Protein AF-A0A4Q6E0S2-F1 (afdb_monomer)

pLDDT: mean 80.03, std 18.38, range [35.25, 97.44]

Sequence (211 aa):
MRFNRVLLSCLLALIFTLNTACSLRVGEELEQTKITVNPAKEGCLANAGSILDRYFEGKIEEPELVAFWDCTEKAFTMFVQNTKGGAGDRYAPSELGAFLSKYFLEGKKIDPKLLAETMVLKQGLVGGSAETLSRAELEQILSLLRTVRLQSVKLRQFMPITASSFRERNFSADQFELALATFESSMGAIGKDLQNVQGAYTMDHAAAFLK

Foldseek 3Di:
DPPVVVVVVVVVVVVVVPPPDPPPPPPPPPPLVPLPQVQVPAQLCLCVVVQVVCLQQLNDDLVSLLVSLVNVLVLLVSLLVRDCAPVGQKHFLVSSQVSCCVGHNVNDGDDVVVSLVVLLVLCQQQNDDSGIDGSVSSVLVSVLSVLCSVLSSLLSNCHNVDPVVCVVVVDDPVRNVVNVVSVVVSVVSSVVSSVVRPHDDDCPSVVVVVD

Solvent-accessible surface area (backbone atoms only — not comparable to full-atom values): 12288 Å² total; per-residue (Å²): 140,68,70,72,60,57,59,53,55,55,58,60,59,64,66,69,73,77,77,84,82,81,82,78,77,81,80,69,76,74,76,71,72,71,74,85,65,63,75,92,72,38,40,69,54,58,51,45,66,66,53,51,51,30,40,54,64,38,71,58,53,67,73,58,56,49,52,45,46,54,47,53,54,47,52,55,51,50,46,64,75,74,49,70,38,93,67,51,66,30,30,46,61,66,56,55,40,52,49,42,11,67,50,27,23,70,60,48,74,68,54,70,65,58,50,48,53,49,25,48,49,43,24,68,53,54,21,82,50,58,73,42,46,38,56,70,50,53,53,50,50,53,53,47,50,54,49,49,45,58,35,49,63,68,46,42,86,50,31,38,87,41,80,64,52,46,58,75,67,64,57,50,72,70,53,49,52,50,46,51,53,49,49,54,53,38,51,50,56,49,47,53,58,42,65,72,34,83,42,94,70,65,69,77,60,57,63,69,75,79,110

Mean predicted aligned error: 12.23 Å

Secondary structure (DSSP, 8-state):
--HHHHHHHHHHHHHGGG-S-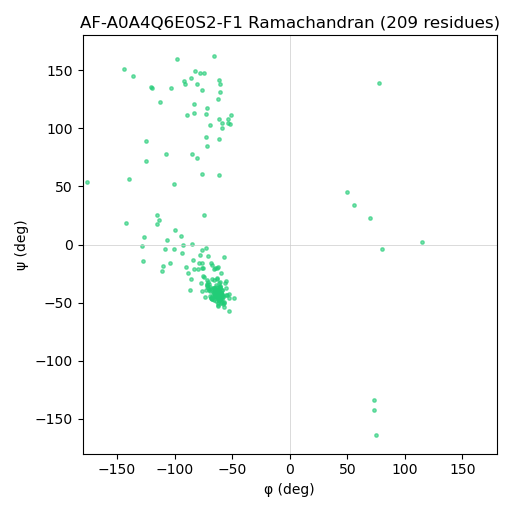-----S-----------GGG--TTTTHHHHHHHHHTT---HHHHHHHHHHHHHHHHHHHHH---TTSSEE-HHHHHHHHHHHTSTTPPPPHHHHHHHHHHHHHHH-S-SS-EEHHHHHHHHHHHHHHHHHHHHHGGG-S--HHHHHHTT--HHHHHHHHHHHHHHHHHHHHHHHT--S---GGGHHHH--

Structure (mmCIF, N/CA/C/O backbone):
data_AF-A0A4Q6E0S2-F1
#
_entry.id   AF-A0A4Q6E0S2-F1
#
loop_
_atom_site.group_PDB
_atom_site.id
_atom_site.type_symbol
_atom_site.label_atom_id
_atom_site.label_alt_id
_atom_site.label_comp_id
_atom_site.label_asym_id
_atom_site.label_entity_id
_atom_site.label_seq_id
_atom_site.pdbx_PDB_ins_code
_atom_site.Cartn_x
_atom_site.Cartn_y
_atom_site.Cartn_z
_atom_site.occupancy
_atom_site.B_iso_or_equiv
_atom_site.auth_seq_id
_atom_site.auth_comp_id
_atom_site.auth_asym_id
_atom_site.auth_atom_id
_atom_site.pdbx_PDB_model_num
ATOM 1 N N . MET A 1 1 ? 23.160 31.609 -69.410 1.00 53.88 1 MET A N 1
ATOM 2 C CA . MET A 1 1 ? 23.575 30.436 -68.597 1.00 53.88 1 MET A CA 1
ATOM 3 C C . MET A 1 1 ? 24.294 30.820 -67.282 1.00 53.88 1 MET A C 1
ATOM 5 O O . MET A 1 1 ? 25.277 30.188 -66.920 1.00 53.88 1 MET A O 1
ATOM 9 N N . ARG A 1 2 ? 23.831 31.833 -66.525 1.00 52.25 2 ARG A N 1
ATOM 10 C CA . ARG A 1 2 ? 24.427 32.215 -65.217 1.00 52.25 2 ARG A CA 1
ATOM 11 C C . ARG A 1 2 ? 23.534 31.903 -64.005 1.00 52.25 2 ARG A C 1
ATOM 13 O O . ARG A 1 2 ? 24.046 31.760 -62.904 1.00 52.25 2 ARG A O 1
ATOM 20 N N . PHE A 1 3 ? 22.234 31.705 -64.225 1.00 51.69 3 PHE A N 1
ATOM 21 C CA . PHE A 1 3 ? 21.249 31.452 -63.166 1.00 51.69 3 PHE A CA 1
ATOM 22 C C . PHE A 1 3 ? 21.377 30.050 -62.536 1.00 51.69 3 PHE A C 1
ATOM 24 O O . PHE A 1 3 ? 21.180 29.879 -61.339 1.00 51.69 3 PHE A O 1
ATOM 31 N N . ASN A 1 4 ? 21.820 29.060 -63.320 1.00 48.88 4 ASN A N 1
ATOM 32 C CA . ASN A 1 4 ? 21.920 27.665 -62.876 1.00 48.88 4 ASN A CA 1
ATOM 33 C C . ASN A 1 4 ? 23.118 27.389 -61.944 1.00 48.88 4 ASN A C 1
ATOM 35 O O . ASN A 1 4 ? 23.160 26.365 -61.276 1.00 48.88 4 ASN A O 1
ATOM 39 N N . ARG A 1 5 ? 24.104 28.298 -61.888 1.00 52.56 5 ARG A N 1
ATOM 40 C CA . ARG A 1 5 ? 25.282 28.155 -61.013 1.00 52.56 5 ARG A CA 1
ATOM 41 C C . ARG A 1 5 ? 25.037 28.678 -59.596 1.00 52.56 5 ARG A C 1
ATOM 43 O O . ARG A 1 5 ? 25.602 28.137 -58.657 1.00 52.56 5 ARG A O 1
ATOM 50 N N . VAL A 1 6 ? 24.167 29.678 -59.438 1.00 59.16 6 VAL A N 1
ATOM 51 C CA . VAL A 1 6 ? 23.848 30.263 -58.123 1.00 59.16 6 VAL A CA 1
ATOM 52 C C . VAL A 1 6 ? 22.909 29.346 -57.331 1.00 59.16 6 VAL A C 1
ATOM 54 O O . VAL A 1 6 ? 23.143 29.102 -56.152 1.00 59.16 6 VAL A O 1
ATOM 57 N N . LEU A 1 7 ? 21.919 28.742 -57.999 1.00 56.97 7 LEU A N 1
ATOM 58 C CA . LEU A 1 7 ? 21.007 27.767 -57.385 1.00 56.97 7 LEU A CA 1
ATOM 59 C C . LEU A 1 7 ? 21.726 26.487 -56.924 1.00 56.97 7 LEU A C 1
ATOM 61 O O . LEU A 1 7 ? 21.413 25.957 -55.860 1.00 56.97 7 LEU A O 1
ATOM 65 N N . LEU A 1 8 ? 22.734 26.031 -57.677 1.00 56.56 8 LEU A N 1
ATOM 66 C CA . LEU A 1 8 ? 23.520 24.845 -57.324 1.00 56.56 8 LEU A CA 1
ATOM 67 C C . LEU A 1 8 ? 24.454 25.095 -56.122 1.00 56.56 8 LEU A C 1
ATOM 69 O O . LEU A 1 8 ? 24.614 24.214 -55.281 1.00 56.56 8 LEU A O 1
ATOM 73 N N . SER A 1 9 ? 25.020 26.303 -55.990 1.00 58.44 9 SER A N 1
ATOM 74 C CA . SER A 1 9 ? 25.847 26.667 -54.828 1.00 58.44 9 SER A CA 1
ATOM 75 C C . SER A 1 9 ? 25.040 26.837 -53.536 1.00 58.44 9 SER A C 1
ATOM 77 O O . SER A 1 9 ? 25.550 26.498 -52.471 1.00 58.44 9 SER A O 1
ATOM 79 N N . CYS A 1 10 ? 23.782 27.287 -53.599 1.00 56.69 10 CYS A N 1
ATOM 80 C CA . CYS A 1 10 ? 22.924 27.352 -52.409 1.00 56.69 10 CYS A CA 1
ATOM 81 C C . CYS A 1 10 ? 22.467 25.965 -51.928 1.00 56.69 10 CYS A C 1
ATOM 83 O O . CYS A 1 10 ? 22.378 25.748 -50.721 1.00 56.69 10 CYS A O 1
ATOM 85 N N . LEU A 1 11 ? 22.235 25.009 -52.838 1.00 57.78 11 LEU A N 1
ATOM 86 C CA . LEU A 1 11 ? 21.822 23.651 -52.456 1.00 57.78 11 LEU A CA 1
ATOM 87 C C . LEU A 1 11 ? 22.952 22.859 -51.771 1.00 57.78 11 LEU A C 1
ATOM 89 O O . LEU A 1 11 ? 22.692 22.083 -50.856 1.00 57.78 11 LEU A O 1
ATOM 93 N N . LEU A 1 12 ? 24.210 23.086 -52.168 1.00 58.12 12 LEU A N 1
ATOM 94 C CA . LEU A 1 12 ? 25.385 22.444 -51.559 1.00 58.12 12 LEU A CA 1
ATOM 95 C C . LEU A 1 12 ? 25.743 23.014 -50.176 1.00 58.12 12 LEU A C 1
ATOM 97 O O . LEU A 1 12 ? 26.263 22.281 -49.337 1.00 58.12 12 LEU A O 1
ATOM 101 N N . ALA A 1 13 ? 25.419 24.282 -49.900 1.00 58.38 13 ALA A N 1
ATOM 102 C CA . ALA A 1 13 ? 25.635 24.885 -48.583 1.00 58.38 13 ALA A CA 1
ATOM 103 C C . ALA A 1 13 ? 24.615 24.411 -47.527 1.00 58.38 13 ALA A C 1
ATOM 105 O O . ALA A 1 13 ? 24.942 24.357 -46.344 1.00 58.38 13 ALA A O 1
ATOM 106 N N . LEU A 1 14 ? 23.405 24.013 -47.942 1.00 56.09 14 LEU A N 1
ATOM 107 C CA . LEU A 1 14 ? 22.345 23.563 -47.029 1.00 56.09 14 LEU A CA 1
ATOM 108 C C . LEU A 1 14 ? 22.562 22.132 -46.493 1.00 56.0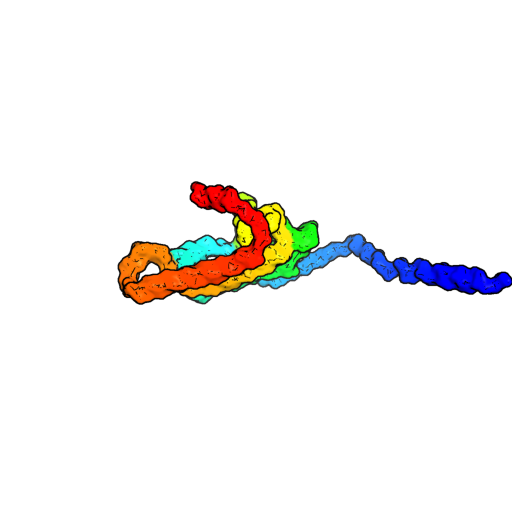9 14 LEU A C 1
ATOM 110 O O . LEU A 1 14 ? 22.009 21.768 -45.462 1.00 56.09 14 LEU A O 1
ATOM 114 N N . ILE A 1 15 ? 23.376 21.316 -47.171 1.00 57.69 15 ILE A N 1
ATOM 115 C CA . ILE A 1 15 ? 23.625 19.912 -46.791 1.00 57.69 15 ILE A CA 1
ATOM 116 C C . ILE A 1 15 ? 24.713 19.803 -45.701 1.00 57.69 15 ILE A C 1
ATOM 118 O O . ILE A 1 15 ? 24.742 18.833 -44.943 1.00 57.69 15 ILE A O 1
ATOM 122 N N . PHE A 1 16 ? 25.573 20.817 -45.550 1.00 54.84 16 PHE A N 1
ATOM 123 C CA . PHE A 1 16 ? 26.672 20.792 -44.575 1.00 54.84 16 PHE A CA 1
ATOM 124 C C . PHE A 1 16 ? 26.285 21.219 -43.149 1.00 54.84 16 PHE A C 1
ATOM 126 O O . PHE A 1 16 ? 27.045 20.959 -42.220 1.00 54.84 16 PHE A O 1
ATOM 133 N N . THR A 1 17 ? 25.110 21.818 -42.933 1.00 56.34 17 THR A N 1
ATOM 134 C CA . THR A 1 17 ? 24.673 22.279 -41.599 1.00 56.34 17 THR A CA 1
ATOM 135 C C . THR A 1 17 ? 23.844 21.254 -40.815 1.00 56.34 17 THR A C 1
ATOM 137 O O . THR A 1 17 ? 23.482 21.518 -39.673 1.00 56.34 17 THR A O 1
ATOM 140 N N . LEU A 1 18 ? 23.581 20.065 -41.373 1.00 52.72 18 LEU A N 1
ATOM 141 C CA . LEU A 1 18 ? 22.786 19.008 -40.723 1.00 52.72 18 LEU A CA 1
ATOM 142 C C . LEU A 1 18 ? 23.618 17.952 -39.961 1.00 52.72 18 LEU A C 1
ATOM 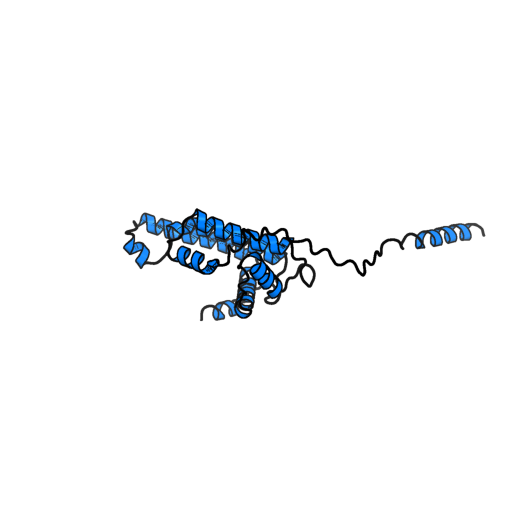144 O O . LEU A 1 18 ? 23.057 16.971 -39.488 1.00 52.72 18 LEU A O 1
ATOM 148 N N . ASN A 1 19 ? 24.938 18.130 -39.808 1.00 49.03 19 ASN A N 1
ATOM 149 C CA . ASN A 1 19 ? 25.836 17.094 -39.260 1.00 49.03 19 ASN A CA 1
ATOM 150 C C . ASN A 1 19 ? 26.523 17.429 -37.922 1.00 49.03 19 ASN A C 1
ATOM 152 O O . ASN A 1 19 ? 27.561 16.854 -37.602 1.00 49.03 19 ASN A O 1
ATOM 156 N N . THR A 1 20 ? 25.958 18.304 -37.089 1.00 56.34 20 THR A N 1
ATOM 157 C CA . THR A 1 20 ? 26.509 18.561 -35.743 1.00 56.34 20 THR A CA 1
ATOM 158 C C . THR A 1 20 ? 25.473 18.362 -34.643 1.00 56.34 20 THR A C 1
ATOM 160 O O . THR A 1 20 ? 25.025 19.341 -34.059 1.00 56.34 20 THR A O 1
ATOM 163 N N . ALA A 1 21 ? 25.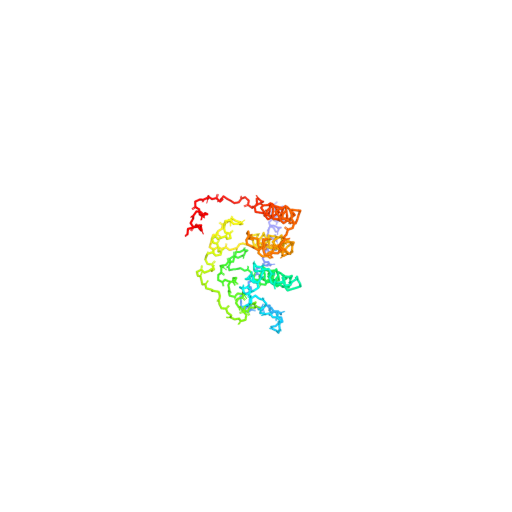093 17.109 -34.357 1.00 49.59 21 ALA A N 1
ATOM 164 C CA . ALA A 1 21 ? 24.667 16.670 -33.014 1.00 49.59 21 ALA A CA 1
ATOM 165 C C . ALA A 1 21 ? 24.368 15.154 -32.942 1.00 49.59 21 ALA A C 1
ATOM 167 O O . ALA A 1 21 ? 23.314 14.744 -32.472 1.00 49.59 21 ALA A O 1
ATOM 168 N N . CYS A 1 22 ? 25.308 14.297 -33.345 1.00 57.50 22 CYS A N 1
ATOM 169 C CA . CYS A 1 22 ? 25.375 12.940 -32.789 1.00 57.50 22 CYS A CA 1
ATOM 170 C C . CYS A 1 22 ? 26.593 12.877 -31.867 1.00 57.50 22 CYS A C 1
ATOM 172 O O . CYS A 1 22 ? 27.656 12.388 -32.240 1.00 57.50 22 CYS A O 1
ATOM 174 N N . SER A 1 23 ? 26.450 13.430 -30.658 1.00 52.44 23 SER A N 1
ATOM 175 C CA . SER A 1 23 ? 27.382 13.168 -29.559 1.00 52.44 23 SER A CA 1
ATOM 176 C C . SER A 1 23 ? 27.133 11.739 -29.077 1.00 52.44 23 SER A C 1
ATOM 178 O O . SER A 1 23 ? 26.339 11.493 -28.172 1.00 52.44 23 SER A O 1
ATOM 180 N N . LEU A 1 24 ? 27.768 10.778 -29.746 1.00 51.56 24 LEU A N 1
ATOM 181 C CA . LEU A 1 24 ? 27.808 9.391 -29.308 1.00 51.56 24 LEU A CA 1
ATOM 182 C C . LEU A 1 24 ? 28.744 9.327 -28.090 1.00 51.56 24 LEU A C 1
ATOM 184 O O . LEU A 1 24 ? 29.962 9.232 -28.228 1.00 51.56 24 LEU A O 1
ATOM 188 N N . ARG A 1 25 ? 28.182 9.454 -26.886 1.00 46.38 25 ARG A N 1
ATOM 189 C CA . ARG A 1 25 ? 28.927 9.330 -25.627 1.00 46.38 25 ARG A CA 1
ATOM 190 C C . ARG A 1 25 ? 29.128 7.858 -25.276 1.00 46.38 25 ARG A C 1
ATOM 192 O O . ARG A 1 25 ? 28.444 7.306 -24.423 1.00 46.38 25 ARG A O 1
ATOM 199 N N . VAL A 1 26 ? 30.038 7.202 -25.991 1.00 52.44 26 VAL A N 1
ATOM 200 C CA . VAL A 1 26 ? 30.457 5.825 -25.698 1.00 52.44 26 VAL A CA 1
ATOM 201 C C . VAL A 1 26 ? 31.630 5.888 -24.728 1.00 52.44 26 VAL A C 1
ATOM 203 O O . VAL A 1 26 ? 32.709 6.338 -25.101 1.00 52.44 26 VAL A O 1
ATOM 206 N N . GLY A 1 27 ? 31.408 5.451 -23.488 1.00 50.00 27 GLY A N 1
ATOM 207 C CA . GLY A 1 27 ? 32.457 5.332 -22.469 1.00 50.00 27 GLY A CA 1
ATOM 208 C C . GLY A 1 27 ? 32.323 6.253 -21.257 1.00 50.00 27 GLY A C 1
ATOM 209 O O . GLY A 1 27 ? 33.179 6.191 -20.381 1.00 50.00 27 GLY A O 1
ATOM 210 N N . GLU A 1 28 ? 31.268 7.067 -21.154 1.00 50.34 28 GLU A N 1
ATOM 211 C CA . GLU A 1 28 ? 30.924 7.663 -19.860 1.00 50.34 28 GLU A CA 1
ATOM 212 C C . GLU A 1 28 ? 30.332 6.555 -18.984 1.00 50.34 28 GLU A C 1
ATOM 214 O O . GLU A 1 28 ? 29.257 6.022 -19.275 1.00 50.34 28 GLU A O 1
ATOM 219 N N . GLU A 1 29 ? 31.054 6.174 -17.927 1.00 49.59 29 GLU A N 1
ATOM 220 C CA . GLU A 1 29 ? 30.447 5.509 -16.781 1.00 49.59 29 GLU A CA 1
ATOM 221 C C . GLU A 1 29 ? 29.311 6.433 -16.353 1.00 49.59 29 GLU A C 1
ATOM 223 O O . GLU A 1 29 ? 29.558 7.564 -15.934 1.00 49.59 29 GLU A O 1
ATOM 228 N N . LEU A 1 30 ? 28.064 6.014 -16.602 1.00 46.69 30 LEU A N 1
ATOM 229 C CA . LEU A 1 30 ? 26.900 6.757 -16.145 1.00 46.69 30 LEU A CA 1
ATOM 230 C C . LEU A 1 30 ? 27.154 6.987 -14.668 1.00 46.69 30 LEU A C 1
ATOM 232 O O . LEU A 1 30 ? 27.180 6.004 -13.925 1.00 46.69 30 LEU A O 1
ATOM 236 N N . GLU A 1 31 ? 27.388 8.240 -14.264 1.00 45.16 31 GLU A N 1
ATOM 237 C CA . GLU A 1 31 ? 27.437 8.564 -12.851 1.00 45.16 31 GLU A CA 1
ATOM 238 C C . GLU A 1 31 ? 26.125 8.035 -12.294 1.00 45.16 31 GLU A C 1
ATOM 240 O O . GLU A 1 31 ? 25.043 8.569 -12.568 1.00 45.16 31 GLU A O 1
ATOM 245 N N . GLN A 1 32 ? 26.217 6.900 -11.597 1.00 47.41 32 GLN A N 1
ATOM 246 C CA . GLN A 1 32 ? 25.149 6.393 -10.776 1.00 47.41 32 GLN A CA 1
ATOM 247 C C . GLN A 1 32 ? 24.947 7.532 -9.811 1.00 47.41 32 GLN A C 1
ATOM 249 O O . GLN A 1 32 ? 25.772 7.730 -8.919 1.00 47.41 32 GLN A O 1
ATOM 254 N N . THR A 1 33 ? 23.928 8.345 -10.078 1.00 44.47 33 THR A N 1
ATOM 255 C CA . THR A 1 33 ? 23.530 9.455 -9.234 1.00 44.47 33 THR A CA 1
ATOM 256 C C . THR A 1 33 ? 23.395 8.796 -7.885 1.00 44.47 33 THR A C 1
ATOM 258 O O . THR A 1 33 ? 22.526 7.940 -7.711 1.00 44.47 33 THR A O 1
ATOM 261 N N . LYS A 1 34 ? 24.386 9.020 -7.014 1.00 45.97 34 LYS A N 1
ATOM 262 C CA . LYS A 1 34 ? 24.493 8.327 -5.739 1.00 45.97 34 LYS A CA 1
ATOM 263 C C . LYS A 1 34 ? 23.191 8.690 -5.074 1.00 45.97 34 LYS A C 1
ATOM 265 O O . LYS A 1 34 ? 23.007 9.854 -4.733 1.00 45.97 34 LYS A O 1
ATOM 270 N N . ILE A 1 35 ? 22.249 7.749 -5.031 1.00 54.75 35 ILE A N 1
ATOM 271 C CA . ILE A 1 35 ? 20.961 8.029 -4.430 1.00 54.75 35 ILE A CA 1
ATOM 272 C C . ILE A 1 35 ? 21.342 8.361 -2.999 1.00 54.75 35 ILE A C 1
ATOM 274 O O . ILE A 1 35 ? 21.824 7.485 -2.275 1.00 54.75 35 ILE A O 1
ATOM 278 N N . THR A 1 36 ? 21.243 9.637 -2.628 1.00 49.03 36 THR A N 1
ATOM 279 C CA . THR A 1 36 ? 21.532 10.107 -1.276 1.00 49.03 36 THR A CA 1
ATOM 280 C C . THR A 1 36 ? 20.344 9.702 -0.417 1.00 49.03 36 THR A C 1
ATOM 282 O O . THR A 1 36 ? 19.603 10.521 0.116 1.00 49.03 36 THR A O 1
ATOM 285 N N . VAL A 1 37 ? 20.117 8.394 -0.349 1.00 53.22 37 VAL A N 1
ATOM 286 C CA . VAL A 1 37 ? 19.301 7.763 0.662 1.00 53.22 37 VAL A CA 1
ATOM 287 C C . VAL A 1 37 ? 20.133 7.863 1.915 1.00 53.22 37 VAL A C 1
ATOM 289 O O . VAL A 1 37 ? 21.251 7.354 1.937 1.00 53.22 37 VAL A O 1
ATOM 292 N N . ASN A 1 38 ? 19.647 8.575 2.925 1.00 51.56 38 ASN A N 1
ATOM 293 C CA . ASN A 1 38 ? 20.331 8.602 4.205 1.00 51.56 38 ASN A CA 1
ATOM 294 C C . ASN A 1 38 ? 20.179 7.201 4.829 1.00 51.56 38 ASN A C 1
ATOM 296 O O . ASN A 1 38 ? 19.093 6.890 5.324 1.00 51.56 38 ASN A O 1
ATOM 300 N N . PRO A 1 39 ? 21.217 6.340 4.807 1.00 47.38 39 PRO A N 1
ATOM 301 C CA . PRO A 1 39 ? 21.072 4.929 5.170 1.00 47.38 39 PRO A CA 1
ATOM 302 C C . PRO A 1 39 ? 20.756 4.761 6.660 1.00 47.38 39 PRO A C 1
ATOM 304 O O . PRO A 1 39 ? 20.255 3.726 7.078 1.00 47.38 39 PRO A O 1
ATOM 307 N N . ALA A 1 40 ? 21.009 5.801 7.462 1.00 46.25 40 ALA A N 1
ATOM 308 C CA . ALA A 1 40 ? 20.747 5.825 8.894 1.00 46.25 40 ALA A CA 1
ATOM 309 C C . ALA A 1 40 ? 19.250 5.925 9.261 1.00 46.25 40 ALA A C 1
ATOM 311 O O . ALA A 1 40 ? 18.931 5.937 10.447 1.00 46.25 40 ALA A O 1
ATOM 312 N N . LYS A 1 41 ? 18.329 6.036 8.286 1.00 52.59 41 LYS A N 1
ATOM 313 C CA . LYS A 1 41 ? 16.881 6.197 8.535 1.00 52.59 41 LYS A CA 1
ATOM 314 C C . LYS A 1 41 ? 15.960 5.214 7.801 1.00 52.59 41 LYS A C 1
ATOM 316 O O . LYS A 1 41 ? 14.750 5.308 7.992 1.00 52.59 41 LYS A O 1
ATOM 321 N N . GLU A 1 42 ? 16.462 4.298 6.974 1.00 64.31 42 GLU A N 1
ATOM 322 C CA . GLU A 1 42 ? 15.598 3.570 6.031 1.00 64.31 42 GLU A CA 1
ATOM 323 C C . GLU A 1 42 ? 15.705 2.043 6.172 1.00 64.31 42 GLU A C 1
ATOM 325 O O . GLU A 1 42 ? 16.504 1.350 5.555 1.00 64.31 42 GLU A O 1
ATOM 330 N N . GLY A 1 43 ? 14.838 1.553 7.055 1.00 71.06 43 GLY A N 1
ATOM 331 C CA . GLY A 1 43 ? 14.407 0.168 7.241 1.00 71.06 43 GLY A CA 1
ATOM 332 C C . GLY A 1 43 ? 12.915 0.120 7.582 1.00 71.06 43 GLY A C 1
ATOM 333 O O . GLY A 1 43 ? 12.411 -0.836 8.157 1.00 71.06 43 GLY A O 1
ATOM 334 N N . CYS A 1 44 ? 12.188 1.201 7.290 1.00 84.00 44 CYS A N 1
ATOM 335 C CA . CYS A 1 44 ? 10.854 1.433 7.835 1.00 84.00 44 CYS A CA 1
ATOM 336 C C . CYS A 1 44 ? 9.789 0.462 7.299 1.00 84.00 44 CYS A C 1
ATOM 338 O O . CYS A 1 44 ? 8.753 0.299 7.939 1.00 84.00 44 CYS A O 1
ATOM 340 N N . LEU A 1 45 ? 10.059 -0.247 6.193 1.00 91.38 45 LEU A N 1
ATOM 341 C CA . LEU A 1 45 ? 9.215 -1.349 5.716 1.00 91.38 45 LEU A CA 1
ATOM 342 C C . LEU A 1 45 ? 9.676 -2.723 6.227 1.00 91.38 45 LEU A C 1
ATOM 344 O O . LEU A 1 45 ? 8.966 -3.708 6.040 1.00 91.38 45 LEU A O 1
ATOM 348 N N . ALA A 1 46 ? 10.825 -2.830 6.902 1.00 91.38 46 ALA A N 1
ATOM 349 C CA . ALA A 1 46 ? 11.362 -4.110 7.373 1.00 91.38 46 ALA A CA 1
ATOM 350 C C . ALA A 1 46 ? 10.454 -4.810 8.398 1.00 91.38 46 ALA A C 1
ATOM 352 O O . ALA A 1 46 ? 10.564 -6.029 8.569 1.00 91.38 46 ALA A O 1
ATOM 353 N N . ASN A 1 47 ? 9.562 -4.047 9.040 1.00 91.00 47 ASN A N 1
ATOM 354 C CA . ASN A 1 47 ? 8.552 -4.509 9.993 1.00 91.00 47 ASN A CA 1
ATOM 355 C C . ASN A 1 47 ? 7.114 -4.321 9.471 1.00 91.00 47 ASN A C 1
ATOM 357 O O . ASN A 1 47 ? 6.178 -4.304 10.267 1.00 91.00 47 ASN A O 1
ATOM 361 N N . ALA A 1 48 ? 6.925 -4.190 8.150 1.00 92.31 48 ALA A N 1
ATOM 362 C CA . ALA A 1 48 ? 5.613 -3.957 7.540 1.00 92.31 48 ALA A CA 1
ATOM 363 C C . ALA A 1 48 ? 4.558 -4.984 7.984 1.00 92.31 48 ALA A C 1
ATOM 365 O O . ALA A 1 48 ? 3.452 -4.591 8.337 1.00 92.31 48 ALA A O 1
ATOM 366 N N . GLY A 1 49 ? 4.917 -6.274 8.052 1.00 92.50 49 GLY A N 1
ATOM 367 C CA . GLY A 1 49 ? 4.015 -7.329 8.535 1.00 92.50 49 GLY A CA 1
ATOM 368 C C . GLY A 1 49 ? 3.502 -7.057 9.951 1.00 92.50 49 GLY A C 1
ATOM 369 O O . GLY A 1 49 ? 2.305 -6.932 10.156 1.00 92.50 49 GLY A O 1
ATOM 370 N N . SER A 1 50 ? 4.410 -6.817 10.903 1.00 94.62 50 SER A N 1
ATOM 371 C CA . SER A 1 50 ? 4.053 -6.516 12.299 1.00 94.62 50 SER A CA 1
ATOM 372 C C . SER A 1 50 ? 3.212 -5.240 12.456 1.00 94.62 50 SER A C 1
ATOM 374 O O . SER A 1 50 ? 2.373 -5.149 13.354 1.00 94.62 50 SER A O 1
ATOM 376 N N . ILE A 1 51 ? 3.437 -4.234 11.607 1.00 94.94 51 ILE A N 1
ATOM 377 C CA . ILE A 1 51 ? 2.631 -3.006 11.581 1.00 94.94 51 ILE A CA 1
ATOM 378 C C . ILE A 1 51 ? 1.209 -3.310 11.094 1.00 94.94 51 ILE A C 1
ATOM 380 O O . ILE A 1 51 ? 0.247 -2.883 11.732 1.00 94.94 51 ILE A O 1
ATOM 384 N N . LEU A 1 52 ? 1.069 -4.065 10.001 1.00 94.88 52 LEU A N 1
ATOM 385 C CA . LEU A 1 52 ? -0.235 -4.447 9.455 1.00 94.88 52 LEU A CA 1
ATOM 386 C C . LEU A 1 52 ? -1.004 -5.366 10.410 1.00 94.88 52 LEU A C 1
ATOM 388 O O . LEU A 1 52 ? -2.188 -5.129 10.640 1.00 94.88 52 LEU A O 1
ATOM 392 N N . ASP A 1 53 ? -0.337 -6.337 11.031 1.00 96.06 53 ASP A N 1
ATOM 393 C CA . ASP A 1 53 ? -0.943 -7.222 12.030 1.00 96.06 53 ASP A CA 1
ATOM 394 C C . ASP A 1 53 ? -1.535 -6.403 13.181 1.00 96.06 53 ASP A C 1
ATOM 396 O O . ASP A 1 53 ? -2.718 -6.514 13.497 1.00 96.06 53 ASP A O 1
ATOM 400 N N . ARG A 1 54 ? -0.756 -5.474 13.751 1.00 96.56 54 ARG A N 1
ATOM 401 C CA . ARG A 1 54 ? -1.244 -4.597 14.827 1.00 96.56 54 ARG A CA 1
ATOM 402 C C . ARG A 1 54 ? -2.337 -3.640 14.374 1.00 96.56 54 ARG A C 1
ATOM 404 O O . ARG A 1 54 ? -3.193 -3.294 15.187 1.00 96.56 54 ARG A O 1
ATOM 411 N N . TYR A 1 55 ? -2.329 -3.208 13.114 1.00 96.69 55 TYR A N 1
ATOM 412 C CA . TYR A 1 55 ? -3.428 -2.429 12.552 1.00 96.69 55 TYR A CA 1
ATOM 413 C C . TYR A 1 55 ? -4.730 -3.230 12.553 1.00 96.69 55 TYR A C 1
ATOM 415 O O . TYR A 1 55 ? -5.722 -2.762 13.112 1.00 96.69 55 TYR A O 1
ATOM 423 N N . PHE A 1 56 ? -4.720 -4.448 12.008 1.00 95.38 56 PHE A N 1
ATOM 424 C CA . PHE A 1 56 ? -5.908 -5.302 11.981 1.00 95.38 56 PHE A CA 1
ATOM 425 C C . PHE A 1 56 ? -6.329 -5.770 13.377 1.00 95.38 56 PHE A C 1
ATOM 427 O O . PHE A 1 56 ? -7.520 -5.911 13.635 1.00 95.38 56 PHE A O 1
ATOM 434 N N . GLU A 1 57 ? -5.388 -5.923 14.309 1.00 94.44 57 GLU A N 1
ATOM 435 C CA . GLU A 1 57 ? -5.661 -6.196 15.724 1.00 94.44 57 GLU A CA 1
ATOM 436 C C . GLU A 1 57 ? -6.133 -4.966 16.519 1.00 94.44 57 GLU A C 1
ATOM 438 O O . GLU A 1 57 ? -6.504 -5.106 17.686 1.00 94.44 57 GLU A O 1
ATOM 443 N N . GLY A 1 58 ? -6.161 -3.768 15.923 1.00 94.69 58 GLY A N 1
ATOM 444 C CA . GLY A 1 58 ? -6.599 -2.545 16.603 1.00 94.69 58 GLY A CA 1
ATOM 445 C C . GLY A 1 58 ? -5.635 -2.051 17.686 1.00 94.69 58 GLY A C 1
ATOM 446 O O . GLY A 1 58 ? -6.051 -1.351 18.604 1.00 94.69 58 GLY A O 1
ATOM 447 N N . LYS A 1 59 ? -4.356 -2.433 17.602 1.00 95.75 59 LYS A N 1
ATOM 448 C CA . LYS A 1 59 ? -3.295 -2.126 18.579 1.00 95.75 59 LYS A CA 1
ATOM 449 C C . LYS A 1 59 ? -2.302 -1.071 18.091 1.00 95.75 59 LYS A C 1
ATOM 451 O O . LYS A 1 59 ? -1.290 -0.838 18.748 1.00 95.75 59 LYS A O 1
ATOM 456 N N . ILE A 1 60 ? -2.526 -0.496 16.910 1.00 96.94 60 ILE A N 1
ATOM 457 C CA . ILE A 1 60 ? -1.629 0.503 16.332 1.00 96.94 60 ILE A CA 1
ATOM 458 C C . ILE A 1 60 ? -2.032 1.926 16.726 1.00 96.94 60 ILE A C 1
ATOM 460 O O . ILE A 1 60 ? -3.208 2.311 16.673 1.00 96.94 60 ILE A O 1
ATOM 464 N N . GLU A 1 61 ? -1.027 2.729 17.052 1.00 96.19 61 GLU A N 1
ATOM 465 C CA . GLU A 1 61 ? -1.193 4.157 17.287 1.00 96.19 61 GLU A CA 1
ATOM 466 C C . GLU A 1 61 ? -1.198 4.935 15.970 1.00 96.19 61 GLU A C 1
ATOM 468 O O . GLU A 1 61 ? -0.556 4.565 14.985 1.00 96.19 61 GLU A O 1
ATOM 473 N N . GLU A 1 62 ? -1.920 6.051 15.940 1.00 95.94 62 GLU A N 1
ATOM 474 C CA . GLU A 1 62 ? -2.044 6.856 14.722 1.00 95.94 62 GLU A CA 1
ATOM 475 C C . GLU A 1 62 ? -0.705 7.365 14.167 1.00 95.94 62 GLU A C 1
ATOM 477 O O . GLU A 1 62 ? -0.479 7.183 12.969 1.00 95.94 62 GLU A O 1
ATOM 482 N N . PRO A 1 63 ? 0.218 7.933 14.977 1.00 96.25 63 PRO A N 1
ATOM 483 C CA . PRO A 1 63 ? 1.498 8.420 14.459 1.00 96.25 63 PRO A CA 1
ATOM 484 C C . PRO A 1 63 ? 2.335 7.310 13.824 1.00 96.25 63 PRO A C 1
ATOM 486 O O . PRO A 1 63 ? 3.063 7.543 12.862 1.00 96.25 63 PRO A O 1
ATOM 489 N N . GLU A 1 64 ? 2.211 6.091 14.344 1.00 94.88 64 GLU A N 1
ATOM 490 C CA . GLU A 1 64 ? 2.923 4.930 13.834 1.00 94.88 64 GLU A CA 1
ATOM 491 C C . GLU A 1 64 ? 2.347 4.449 12.498 1.00 94.88 64 GLU A C 1
ATOM 493 O O . GLU A 1 64 ? 3.098 4.230 11.546 1.00 94.88 64 GLU A O 1
ATOM 498 N N . LEU A 1 65 ? 1.016 4.355 12.391 1.00 95.88 65 LEU A N 1
ATOM 499 C CA . LEU A 1 65 ? 0.340 4.036 11.132 1.00 95.88 65 LEU A CA 1
ATOM 500 C C . LEU A 1 65 ? 0.655 5.082 10.053 1.00 95.88 65 LEU A C 1
ATOM 502 O O . LEU A 1 65 ? 0.920 4.742 8.902 1.00 95.88 65 LEU A O 1
ATOM 506 N N . VAL A 1 66 ? 0.657 6.363 10.426 1.00 96.19 66 VAL A N 1
ATOM 507 C CA . VAL A 1 66 ? 1.011 7.464 9.526 1.00 96.19 66 VAL A CA 1
ATOM 508 C C . VAL A 1 66 ? 2.459 7.342 9.047 1.00 96.19 66 VAL A C 1
ATOM 510 O O . VAL A 1 66 ? 2.694 7.414 7.841 1.00 96.19 66 VAL A O 1
ATOM 513 N N . ALA A 1 67 ? 3.408 7.076 9.949 1.00 94.75 67 ALA A N 1
ATOM 514 C CA . ALA A 1 67 ? 4.816 6.901 9.598 1.00 94.75 67 ALA A CA 1
ATOM 515 C C . ALA A 1 67 ? 5.048 5.715 8.643 1.00 94.75 67 ALA A C 1
ATOM 517 O O . ALA A 1 67 ? 5.872 5.806 7.731 1.00 94.75 67 ALA A O 1
ATOM 518 N N . PHE A 1 68 ? 4.301 4.620 8.814 1.00 95.38 68 PHE A N 1
ATOM 519 C CA . PHE A 1 68 ? 4.328 3.484 7.893 1.00 95.38 68 PHE A CA 1
ATOM 520 C C . PHE A 1 68 ? 3.895 3.876 6.474 1.00 95.38 68 PHE A C 1
ATOM 522 O O . PHE A 1 68 ? 4.574 3.546 5.495 1.00 95.38 68 PHE A O 1
ATOM 529 N N . TRP A 1 69 ? 2.795 4.618 6.345 1.00 96.50 69 TRP A N 1
ATOM 530 C CA . TRP A 1 69 ? 2.322 5.066 5.037 1.00 96.50 69 TRP A CA 1
ATOM 531 C C . TRP A 1 69 ? 3.238 6.109 4.401 1.00 96.50 69 TRP A C 1
ATOM 533 O O . TRP A 1 69 ? 3.504 6.011 3.206 1.00 96.50 69 TRP A O 1
ATOM 543 N N . ASP A 1 70 ? 3.773 7.052 5.183 1.00 95.00 70 ASP A N 1
ATOM 544 C CA . ASP A 1 70 ? 4.769 8.021 4.707 1.00 95.00 70 ASP A CA 1
ATOM 545 C C . ASP A 1 70 ? 6.020 7.310 4.174 1.00 95.00 70 ASP A C 1
ATOM 547 O O . ASP A 1 70 ? 6.532 7.647 3.104 1.00 95.00 70 ASP A O 1
ATOM 551 N N . CYS A 1 71 ? 6.490 6.282 4.886 1.00 94.12 71 CYS A N 1
ATOM 552 C CA . CYS A 1 71 ? 7.592 5.437 4.438 1.00 94.12 71 CYS A CA 1
ATOM 553 C C . CYS A 1 71 ? 7.266 4.719 3.121 1.00 94.12 71 CYS A C 1
ATOM 555 O O . CYS A 1 71 ? 8.077 4.727 2.194 1.00 94.12 71 CYS A O 1
ATOM 557 N N . THR A 1 72 ? 6.074 4.126 3.022 1.00 95.06 72 THR A N 1
ATOM 558 C CA . THR A 1 72 ? 5.632 3.404 1.823 1.00 95.06 72 THR A CA 1
ATOM 559 C C . THR A 1 72 ? 5.559 4.343 0.617 1.00 95.06 72 THR A C 1
ATOM 561 O O . THR A 1 72 ? 6.155 4.064 -0.420 1.00 95.06 72 THR A O 1
ATOM 564 N N . GLU A 1 73 ? 4.903 5.497 0.752 1.00 94.62 73 GLU A N 1
ATOM 565 C CA . GLU A 1 73 ? 4.802 6.497 -0.317 1.00 94.62 73 GLU A CA 1
ATOM 566 C C . GLU A 1 73 ? 6.183 7.006 -0.750 1.00 94.62 73 GLU A C 1
ATOM 568 O O . GLU A 1 73 ? 6.467 7.122 -1.949 1.00 94.62 73 GLU A O 1
ATOM 573 N N . LYS A 1 74 ? 7.074 7.256 0.217 1.00 93.19 74 LYS A N 1
ATOM 574 C CA . LYS A 1 74 ? 8.455 7.655 -0.053 1.00 93.19 74 LYS A CA 1
ATOM 575 C C . LYS A 1 74 ? 9.205 6.582 -0.840 1.00 93.19 74 LYS A C 1
ATOM 577 O O . LYS A 1 74 ? 9.893 6.928 -1.798 1.00 93.19 74 LYS A O 1
ATOM 582 N N . ALA A 1 75 ? 9.049 5.306 -0.489 1.00 93.25 75 ALA A N 1
ATOM 583 C CA . ALA A 1 75 ? 9.710 4.201 -1.177 1.00 93.25 75 ALA A CA 1
ATOM 584 C C . ALA A 1 75 ? 9.344 4.144 -2.664 1.00 93.25 75 ALA A C 1
ATOM 586 O O . ALA A 1 75 ? 10.228 4.124 -3.523 1.00 93.25 75 ALA A O 1
ATOM 587 N N . PHE A 1 76 ? 8.049 4.206 -2.979 1.00 93.25 76 PHE A N 1
ATOM 588 C CA . PHE A 1 76 ? 7.573 4.219 -4.363 1.00 93.25 76 PHE A CA 1
ATOM 589 C C . PHE A 1 76 ? 7.975 5.503 -5.101 1.00 93.25 76 PHE A C 1
ATOM 591 O O . PHE A 1 76 ? 8.432 5.441 -6.241 1.00 93.25 76 PHE A O 1
ATOM 598 N N . THR A 1 77 ? 7.889 6.662 -4.445 1.00 92.62 77 THR A N 1
ATOM 599 C CA . THR A 1 77 ? 8.305 7.941 -5.040 1.00 92.62 77 THR A CA 1
ATOM 600 C C . THR A 1 77 ? 9.793 7.935 -5.390 1.00 92.62 77 THR A C 1
ATOM 602 O O . THR A 1 77 ? 10.179 8.296 -6.502 1.00 92.62 77 THR A O 1
ATOM 605 N N . MET A 1 78 ? 10.642 7.465 -4.473 1.00 91.25 78 MET A N 1
ATOM 606 C CA . MET A 1 78 ? 12.079 7.368 -4.708 1.00 91.25 78 MET A CA 1
ATOM 607 C C . MET A 1 78 ? 12.411 6.338 -5.784 1.00 91.25 78 MET A C 1
ATOM 609 O O . MET A 1 78 ? 13.301 6.598 -6.591 1.00 91.25 78 MET A O 1
ATOM 613 N N . PHE A 1 79 ? 11.694 5.215 -5.848 1.00 91.38 79 PHE A N 1
ATOM 614 C CA . PHE A 1 79 ? 11.866 4.245 -6.927 1.00 91.38 79 PHE A CA 1
ATOM 615 C C . PHE A 1 79 ? 11.622 4.889 -8.299 1.00 91.38 79 PHE A C 1
ATOM 617 O O . PHE A 1 79 ? 12.490 4.824 -9.169 1.00 91.38 79 PHE A O 1
ATOM 624 N N . VAL A 1 80 ? 10.490 5.583 -8.460 1.00 89.00 80 VAL A N 1
ATOM 625 C CA . VAL A 1 80 ? 10.088 6.261 -9.706 1.00 89.00 80 VAL A CA 1
ATOM 626 C C . VAL A 1 80 ? 11.078 7.359 -10.112 1.00 89.00 80 VAL A C 1
ATOM 628 O O . VAL A 1 80 ? 11.362 7.529 -11.301 1.00 89.00 80 VAL A O 1
ATOM 631 N N . GLN A 1 81 ? 11.609 8.108 -9.142 1.00 87.75 81 GLN A N 1
ATOM 632 C CA . GLN A 1 81 ? 12.542 9.214 -9.387 1.00 87.75 81 GLN A CA 1
ATOM 633 C C . GLN A 1 81 ? 13.966 8.751 -9.709 1.00 87.75 81 GLN A C 1
ATOM 635 O O . GLN A 1 81 ? 14.661 9.412 -10.476 1.00 87.75 81 GLN A O 1
ATOM 640 N N . ASN A 1 82 ? 14.410 7.637 -9.122 1.00 86.31 82 ASN A N 1
ATOM 641 C CA . ASN A 1 82 ? 15.811 7.212 -9.188 1.00 86.31 82 ASN A CA 1
ATOM 642 C C . ASN A 1 82 ? 16.046 5.989 -10.082 1.00 86.31 82 ASN A C 1
ATOM 644 O O . ASN A 1 82 ? 17.192 5.595 -10.290 1.00 86.31 82 ASN A O 1
ATOM 648 N N . THR A 1 83 ? 14.987 5.400 -10.637 1.00 85.19 83 THR A N 1
ATOM 649 C CA . THR A 1 83 ? 15.086 4.252 -11.541 1.00 85.19 83 THR A CA 1
ATOM 650 C C . THR A 1 83 ? 14.652 4.673 -12.939 1.00 85.19 83 THR A C 1
ATOM 652 O O . THR A 1 83 ? 13.536 5.154 -13.148 1.00 85.19 83 THR A O 1
ATOM 655 N N . LYS A 1 84 ? 15.546 4.490 -13.918 1.00 77.75 84 LYS A N 1
ATOM 656 C CA . LYS A 1 84 ? 15.269 4.798 -15.330 1.00 77.75 84 LYS A CA 1
ATOM 657 C C . LYS A 1 84 ? 14.437 3.725 -16.039 1.00 77.75 84 LYS A C 1
ATOM 659 O O . LYS A 1 84 ? 13.890 4.049 -17.079 1.00 77.75 84 LYS A O 1
ATOM 664 N N . GLY A 1 85 ? 14.338 2.523 -15.459 1.00 67.81 85 GLY A N 1
ATOM 665 C CA . GLY A 1 85 ? 13.683 1.347 -16.041 1.00 67.81 85 GLY A CA 1
ATOM 666 C C . GLY A 1 85 ? 14.553 0.671 -17.103 1.00 67.81 85 GLY A C 1
ATOM 667 O O . GLY A 1 85 ? 15.209 1.343 -17.900 1.00 67.81 85 GLY A O 1
ATOM 668 N N . GLY A 1 86 ? 14.595 -0.665 -17.113 1.00 64.56 86 GLY A N 1
ATOM 669 C CA . GLY A 1 86 ? 15.402 -1.428 -18.073 1.00 64.56 86 GLY A CA 1
ATOM 670 C C . GLY A 1 86 ? 15.001 -1.229 -19.545 1.00 64.56 86 GLY A C 1
ATOM 671 O O . GLY A 1 86 ? 15.806 -1.487 -20.438 1.00 64.56 86 GLY A O 1
ATOM 672 N N . ALA A 1 87 ? 13.781 -0.743 -19.811 1.00 68.31 87 ALA A N 1
ATOM 673 C CA . ALA A 1 87 ? 13.244 -0.517 -21.156 1.00 68.31 87 ALA A CA 1
ATOM 674 C C . ALA A 1 87 ? 12.448 0.804 -21.256 1.00 68.31 87 ALA A C 1
ATOM 676 O O . ALA A 1 87 ? 11.270 0.807 -21.624 1.00 68.31 87 ALA A O 1
ATOM 677 N N . GLY A 1 88 ? 13.077 1.932 -20.907 1.00 79.94 88 GLY A N 1
ATOM 678 C CA . GLY A 1 88 ? 12.400 3.234 -20.836 1.00 79.94 88 GLY A CA 1
ATOM 679 C C . GLY A 1 88 ? 11.483 3.297 -19.614 1.00 79.94 88 GLY A C 1
ATOM 680 O O . GLY A 1 88 ? 11.866 2.845 -18.546 1.00 79.94 88 GLY A O 1
ATOM 681 N N . ASP A 1 89 ? 10.241 3.763 -19.754 1.00 84.69 89 ASP A N 1
ATOM 682 C CA . ASP A 1 89 ? 9.286 3.876 -18.632 1.00 84.69 89 ASP A CA 1
ATOM 683 C C . ASP A 1 89 ? 8.691 2.537 -18.149 1.00 84.69 89 ASP A C 1
ATOM 685 O O . ASP A 1 89 ? 7.584 2.510 -17.608 1.00 84.69 89 ASP A O 1
ATOM 689 N N . ARG A 1 90 ? 9.401 1.421 -18.357 1.00 90.25 90 ARG A N 1
ATOM 690 C CA . ARG A 1 90 ? 9.028 0.077 -17.907 1.00 90.25 90 ARG A CA 1
ATOM 691 C C . ARG A 1 90 ? 10.088 -0.509 -16.982 1.00 90.25 90 ARG A C 1
ATOM 693 O O . ARG A 1 90 ? 11.279 -0.483 -17.288 1.00 90.25 90 ARG A O 1
ATOM 700 N N . TYR A 1 91 ? 9.611 -1.099 -15.898 1.00 91.88 91 TYR A N 1
ATOM 701 C CA . TYR A 1 91 ? 10.380 -1.668 -14.808 1.00 91.88 91 TYR A CA 1
ATOM 702 C C . TYR A 1 91 ? 10.072 -3.154 -14.669 1.00 91.88 91 TYR A C 1
ATOM 704 O O . TYR A 1 91 ? 8.906 -3.559 -14.674 1.00 91.88 91 TYR A O 1
ATOM 712 N N . ALA A 1 92 ? 11.107 -3.967 -14.503 1.00 92.31 92 ALA A N 1
ATOM 713 C CA . ALA A 1 92 ? 10.943 -5.354 -14.108 1.00 92.31 92 ALA A CA 1
ATOM 714 C C . ALA A 1 92 ? 10.572 -5.436 -12.612 1.00 92.31 92 ALA A C 1
ATOM 716 O O . ALA A 1 92 ? 11.074 -4.644 -11.806 1.00 92.31 92 ALA A O 1
ATOM 717 N N . PRO A 1 93 ? 9.768 -6.429 -12.191 1.00 92.81 93 PRO A N 1
ATOM 718 C CA . PRO A 1 93 ? 9.430 -6.632 -10.782 1.00 92.81 93 PRO A CA 1
ATOM 719 C C . PRO A 1 93 ? 10.684 -6.778 -9.909 1.00 92.81 93 PRO A C 1
ATOM 721 O O . PRO A 1 93 ? 10.762 -6.232 -8.810 1.00 92.81 93 PRO A O 1
ATOM 724 N N . SER A 1 94 ? 11.718 -7.445 -10.428 1.00 92.56 94 SER A N 1
ATOM 725 C CA . SER A 1 94 ? 13.001 -7.616 -9.744 1.00 92.56 94 SER A CA 1
ATOM 726 C C . SER A 1 94 ? 13.740 -6.301 -9.483 1.00 92.56 94 SER A C 1
ATOM 728 O O . SER A 1 94 ? 14.469 -6.220 -8.499 1.00 92.56 94 SER A O 1
ATOM 730 N N . GLU A 1 95 ? 13.564 -5.273 -10.322 1.00 91.88 95 GLU A N 1
ATOM 731 C CA . GLU A 1 95 ? 14.169 -3.952 -10.098 1.00 91.88 95 GLU A CA 1
ATOM 732 C C . GLU A 1 95 ? 13.530 -3.267 -8.888 1.00 91.88 95 GLU A C 1
ATOM 734 O O . GLU A 1 95 ? 14.245 -2.797 -8.001 1.00 91.88 95 GLU A O 1
ATOM 739 N N . LEU A 1 96 ? 12.194 -3.285 -8.803 1.00 92.38 96 LEU A N 1
ATOM 740 C CA . LEU A 1 96 ? 11.464 -2.795 -7.631 1.00 92.38 96 LEU A CA 1
ATOM 741 C C . LEU A 1 96 ? 11.847 -3.595 -6.383 1.00 92.38 96 LEU A C 1
ATOM 743 O O . LEU A 1 96 ? 12.174 -3.021 -5.345 1.00 92.38 96 LEU A O 1
ATOM 747 N N . GLY A 1 97 ? 11.869 -4.923 -6.501 1.00 93.25 97 GLY A N 1
ATOM 748 C CA . GLY A 1 97 ? 12.244 -5.823 -5.420 1.00 93.25 97 GLY A CA 1
ATOM 749 C C . GLY A 1 97 ? 13.637 -5.534 -4.865 1.00 93.25 97 GLY A C 1
ATOM 750 O O . GLY A 1 97 ? 13.811 -5.386 -3.653 1.00 93.25 97 GLY A O 1
ATOM 751 N N . ALA A 1 98 ? 14.631 -5.407 -5.746 1.00 92.38 98 ALA A N 1
ATOM 752 C CA . ALA A 1 98 ? 16.006 -5.093 -5.374 1.00 92.38 98 ALA A CA 1
ATOM 753 C C . ALA A 1 98 ? 16.129 -3.696 -4.752 1.00 92.38 98 ALA A C 1
ATOM 755 O O . ALA A 1 98 ? 16.850 -3.530 -3.766 1.00 92.38 98 ALA A O 1
ATOM 756 N N . PHE A 1 99 ? 15.404 -2.709 -5.284 1.00 92.19 99 PHE A N 1
ATOM 757 C CA . PHE A 1 99 ? 15.378 -1.354 -4.744 1.00 92.19 99 PHE A CA 1
ATOM 758 C C . PHE A 1 99 ? 14.821 -1.325 -3.315 1.00 92.19 99 PHE A C 1
ATOM 760 O O . PHE A 1 99 ? 15.491 -0.838 -2.403 1.00 92.19 99 PHE A O 1
ATOM 767 N N . LEU A 1 100 ? 13.639 -1.908 -3.092 1.00 93.19 100 LEU A N 1
ATOM 768 C CA . LEU A 1 100 ? 13.023 -1.983 -1.764 1.00 93.19 100 LEU A CA 1
ATOM 769 C C . LEU A 1 100 ? 13.901 -2.767 -0.785 1.00 93.19 100 LEU A C 1
ATOM 771 O O . LEU A 1 100 ? 14.119 -2.315 0.338 1.00 93.19 100 LEU A O 1
ATOM 775 N N . SER A 1 101 ? 14.468 -3.892 -1.231 1.00 91.88 101 SER A N 1
ATOM 776 C CA . SER A 1 101 ? 15.376 -4.709 -0.416 1.00 91.88 101 SER A CA 1
ATOM 777 C C . SER A 1 101 ? 16.579 -3.898 0.065 1.00 91.88 101 SER A C 1
ATOM 779 O O . SER A 1 101 ? 16.939 -3.942 1.239 1.00 91.88 101 SER A O 1
ATOM 781 N N . LYS A 1 102 ? 17.189 -3.123 -0.838 1.00 90.50 102 LYS A N 1
ATOM 782 C CA . LYS A 1 102 ? 18.399 -2.348 -0.559 1.00 90.50 102 LYS A CA 1
ATOM 783 C C . LYS A 1 102 ? 18.147 -1.135 0.334 1.00 90.50 102 LYS A C 1
ATOM 785 O O . LYS A 1 102 ? 19.001 -0.830 1.161 1.00 90.50 102 LYS A O 1
ATOM 790 N N . TYR A 1 103 ? 17.030 -0.437 0.138 1.00 89.62 103 TYR A N 1
ATOM 791 C CA . TYR A 1 103 ? 16.822 0.884 0.735 1.00 89.62 103 TYR A CA 1
ATOM 792 C C . TYR A 1 103 ? 15.748 0.932 1.822 1.00 89.62 103 TYR A C 1
ATOM 794 O O . TYR A 1 103 ? 15.815 1.821 2.650 1.00 89.62 103 TYR A O 1
ATOM 802 N N . PHE A 1 104 ? 14.785 0.005 1.860 1.00 91.81 104 PHE A N 1
ATOM 803 C CA . PHE A 1 104 ? 13.617 0.110 2.754 1.00 91.81 104 PHE A CA 1
ATOM 804 C C . PHE A 1 104 ? 13.372 -1.122 3.633 1.00 91.81 104 PHE A C 1
ATOM 806 O O . PHE A 1 104 ? 12.613 -1.033 4.600 1.00 91.81 104 PHE A O 1
ATOM 813 N N . LEU A 1 105 ? 14.011 -2.255 3.324 1.00 91.50 105 LEU A N 1
ATOM 814 C CA . LEU A 1 105 ? 13.823 -3.540 4.010 1.00 91.50 105 LEU A CA 1
ATOM 815 C C . LEU A 1 105 ? 15.077 -4.039 4.744 1.00 91.50 105 LEU A C 1
ATOM 817 O O . LEU A 1 105 ? 15.167 -5.226 5.045 1.00 91.50 105 LEU A O 1
ATOM 821 N N . GLU A 1 106 ? 16.055 -3.171 5.018 1.00 90.12 106 GLU A N 1
ATOM 822 C CA . GLU A 1 106 ? 17.286 -3.537 5.751 1.00 90.12 106 GLU A CA 1
ATOM 823 C C . GLU A 1 106 ? 18.054 -4.708 5.105 1.00 90.12 106 GLU A C 1
ATOM 825 O O . GLU A 1 106 ? 18.627 -5.562 5.779 1.00 90.12 106 GLU A O 1
ATOM 830 N N . GLY A 1 107 ? 18.033 -4.799 3.774 1.00 86.25 107 GLY A N 1
ATOM 831 C CA . GLY A 1 107 ? 18.666 -5.888 3.032 1.00 86.25 107 GLY A CA 1
ATOM 832 C C . GLY A 1 107 ? 17.857 -7.189 2.980 1.00 86.25 107 GLY A C 1
ATOM 833 O O . GLY A 1 107 ? 18.274 -8.113 2.276 1.00 86.25 107 GLY A O 1
ATOM 834 N N . LYS A 1 108 ? 16.699 -7.284 3.658 1.00 90.00 108 LYS A N 1
ATOM 835 C CA . LYS A 1 108 ? 15.787 -8.429 3.512 1.00 90.00 108 LYS A CA 1
ATOM 836 C C . LYS A 1 108 ? 15.296 -8.487 2.068 1.00 90.00 108 LYS A C 1
ATOM 838 O O . LYS A 1 108 ? 14.761 -7.512 1.543 1.00 90.00 108 LYS A O 1
ATOM 843 N N . LYS A 1 109 ? 15.489 -9.639 1.427 1.00 91.81 109 LYS A N 1
ATOM 844 C CA . LYS A 1 109 ? 15.046 -9.870 0.051 1.00 91.81 109 LYS A CA 1
ATOM 845 C C . LYS A 1 109 ? 13.562 -10.203 0.027 1.00 91.81 109 LYS A C 1
ATOM 847 O O . LYS A 1 109 ? 13.096 -10.997 0.841 1.00 91.81 109 LYS A O 1
ATOM 852 N N . ILE A 1 110 ? 12.851 -9.636 -0.939 1.00 92.06 110 ILE A N 1
ATOM 853 C CA . ILE A 1 110 ? 11.480 -10.042 -1.247 1.00 92.06 110 ILE A CA 1
ATOM 854 C C . ILE A 1 110 ? 11.531 -11.367 -2.013 1.00 92.06 110 ILE A C 1
ATOM 856 O O . ILE A 1 110 ? 12.316 -11.514 -2.953 1.00 92.06 110 ILE A O 1
ATOM 860 N N . ASP A 1 111 ? 10.705 -12.325 -1.597 1.00 93.06 111 ASP A N 1
ATOM 861 C CA . ASP A 1 111 ? 10.585 -13.615 -2.270 1.00 93.06 111 ASP A CA 1
ATOM 862 C C . ASP A 1 111 ? 10.117 -13.416 -3.731 1.00 93.06 111 ASP A C 1
ATOM 864 O O . ASP A 1 111 ? 9.150 -12.682 -3.965 1.00 93.06 111 ASP A O 1
ATOM 868 N N . PRO A 1 112 ? 10.769 -14.040 -4.732 1.00 91.62 112 PRO A N 1
ATOM 869 C CA . PRO A 1 112 ? 10.371 -13.903 -6.132 1.00 91.62 112 PRO A CA 1
ATOM 870 C C . PRO A 1 112 ? 8.911 -14.289 -6.409 1.00 91.62 112 PRO A C 1
ATOM 872 O O . PRO A 1 112 ? 8.270 -13.671 -7.257 1.00 91.62 112 PRO A O 1
ATOM 875 N N . LYS A 1 113 ? 8.370 -15.274 -5.683 1.00 92.50 113 LYS A N 1
ATOM 876 C CA . LYS A 1 113 ? 6.970 -15.694 -5.780 1.00 92.50 113 LYS A CA 1
ATOM 877 C C . LYS A 1 113 ? 6.036 -14.606 -5.261 1.00 92.50 113 LYS A C 1
ATOM 879 O O . LYS A 1 113 ? 5.065 -14.286 -5.935 1.00 92.50 113 LYS A O 1
ATOM 884 N N . LEU A 1 114 ? 6.364 -13.986 -4.125 1.00 90.81 114 LEU A N 1
ATOM 885 C CA . LEU A 1 114 ? 5.587 -12.862 -3.588 1.00 90.81 114 LEU A CA 1
ATOM 886 C C . LEU A 1 114 ? 5.594 -11.670 -4.555 1.00 90.81 114 LEU A C 1
ATOM 888 O O . LEU A 1 114 ? 4.575 -11.009 -4.746 1.00 90.81 114 LEU A O 1
ATOM 892 N N . LEU A 1 115 ? 6.734 -11.410 -5.197 1.00 92.38 115 LEU A N 1
ATOM 893 C CA . LEU A 1 115 ? 6.852 -10.401 -6.249 1.00 92.38 115 LEU A CA 1
ATOM 894 C C . LEU A 1 115 ? 5.942 -10.715 -7.442 1.00 92.38 115 LEU A C 1
ATOM 896 O O . LEU A 1 115 ? 5.212 -9.832 -7.882 1.00 92.38 115 LEU A O 1
ATOM 900 N N . ALA A 1 116 ? 5.934 -11.957 -7.927 1.00 90.44 116 ALA A N 1
ATOM 901 C CA . ALA A 1 116 ? 5.051 -12.385 -9.012 1.00 90.44 116 ALA A CA 1
ATOM 902 C C . ALA A 1 116 ? 3.562 -12.278 -8.633 1.00 90.44 116 ALA A C 1
ATOM 904 O O . ALA A 1 116 ? 2.767 -11.728 -9.392 1.00 90.44 116 ALA A O 1
ATOM 905 N N . GLU A 1 117 ? 3.182 -12.723 -7.434 1.00 92.31 117 GLU A N 1
AT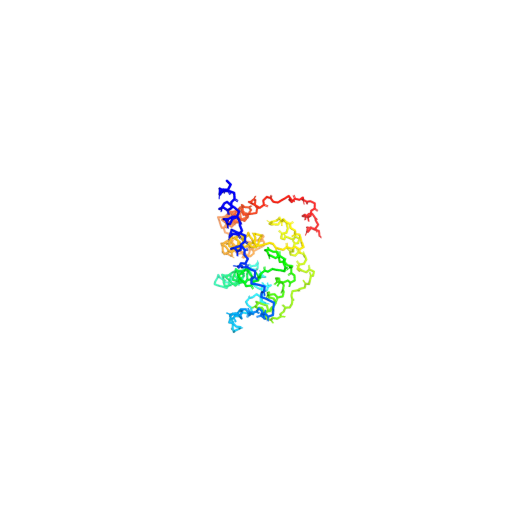OM 906 C CA . GLU A 1 117 ? 1.812 -12.597 -6.918 1.00 92.31 117 GLU A CA 1
ATOM 907 C C . GLU A 1 117 ? 1.389 -11.124 -6.795 1.00 92.31 117 GLU A C 1
ATOM 909 O O . GLU A 1 117 ? 0.283 -10.755 -7.191 1.00 92.31 117 GLU A O 1
ATOM 914 N N . THR A 1 118 ? 2.299 -10.256 -6.341 1.00 91.75 118 THR A N 1
ATOM 915 C CA . THR A 1 118 ? 2.075 -8.802 -6.291 1.00 91.75 118 THR A CA 1
ATOM 916 C C . THR A 1 118 ? 1.824 -8.233 -7.682 1.00 91.75 118 THR A C 1
ATOM 918 O O . THR A 1 118 ? 0.992 -7.343 -7.834 1.00 91.75 118 THR A O 1
ATOM 921 N N . MET A 1 119 ? 2.498 -8.744 -8.713 1.00 93.06 119 MET A N 1
ATOM 922 C CA . MET A 1 119 ? 2.291 -8.289 -10.086 1.00 93.06 119 MET A CA 1
ATOM 923 C C . MET A 1 119 ? 0.944 -8.719 -10.667 1.00 93.06 119 MET A C 1
ATOM 925 O O . MET A 1 119 ? 0.311 -7.929 -11.368 1.00 93.06 119 MET A O 1
ATOM 929 N N . VAL A 1 120 ? 0.479 -9.928 -10.346 1.00 91.50 120 VAL A N 1
ATOM 930 C CA . VAL A 1 120 ? -0.871 -10.391 -10.705 1.00 91.50 120 VAL A CA 1
ATOM 931 C C . VAL A 1 120 ? -1.928 -9.541 -10.000 1.00 91.50 120 VAL A C 1
ATOM 933 O O . VAL A 1 120 ? -2.879 -9.079 -10.629 1.00 91.50 120 VAL A O 1
ATOM 936 N N . LEU A 1 121 ? -1.736 -9.258 -8.709 1.00 89.19 121 LEU A N 1
ATOM 937 C CA . LEU A 1 121 ? -2.622 -8.366 -7.962 1.00 89.19 121 LEU A CA 1
ATOM 938 C C . LEU A 1 121 ? -2.627 -6.956 -8.566 1.00 89.19 121 LEU A C 1
ATOM 940 O O . LEU A 1 121 ? -3.687 -6.394 -8.827 1.00 89.19 121 LEU A O 1
ATOM 944 N N . LYS A 1 122 ? -1.443 -6.406 -8.847 1.00 91.31 122 LYS A N 1
ATOM 945 C CA . LYS A 1 122 ? -1.259 -5.122 -9.529 1.00 91.31 122 LYS A CA 1
ATOM 946 C C . LYS A 1 122 ? -1.995 -5.097 -10.867 1.00 91.31 122 LYS A C 1
ATOM 948 O O . LYS A 1 122 ? -2.682 -4.121 -11.139 1.00 91.31 122 LYS A O 1
ATOM 953 N N . GLN A 1 123 ? -1.931 -6.163 -11.662 1.00 89.62 123 GLN A N 1
ATOM 954 C CA . GLN A 1 123 ? -2.695 -6.257 -12.905 1.00 89.62 123 GLN A CA 1
ATOM 955 C C . GLN A 1 123 ? -4.210 -6.171 -12.664 1.00 89.62 123 GLN A C 1
ATOM 957 O O . GLN A 1 123 ? -4.918 -5.555 -13.455 1.00 89.62 123 GLN A O 1
ATOM 962 N N . GLY A 1 124 ? -4.716 -6.743 -11.571 1.00 84.62 124 GLY A N 1
ATOM 963 C CA . GLY A 1 124 ? -6.129 -6.623 -11.214 1.00 84.62 124 GLY A CA 1
ATOM 964 C C . GLY A 1 124 ? -6.546 -5.242 -10.715 1.00 84.62 124 GLY A C 1
ATOM 965 O O . GLY A 1 124 ? -7.660 -4.805 -10.988 1.00 84.62 124 GLY A O 1
ATOM 966 N N . LEU A 1 125 ? -5.658 -4.550 -10.002 1.00 85.56 125 LEU A N 1
ATOM 967 C CA . LEU A 1 125 ? -5.958 -3.255 -9.386 1.00 85.56 125 LEU A CA 1
ATOM 968 C C . LEU A 1 125 ? -5.731 -2.076 -10.327 1.00 85.56 125 LEU A C 1
ATOM 970 O O . LEU A 1 125 ? -6.496 -1.116 -10.293 1.00 85.56 125 LEU A O 1
ATOM 974 N N . VAL A 1 126 ? -4.662 -2.136 -11.123 1.00 87.94 126 VAL A N 1
ATOM 975 C CA . VAL A 1 126 ? -4.246 -1.040 -12.001 1.00 87.94 126 VAL A CA 1
ATOM 976 C C . VAL A 1 126 ? -4.058 -1.439 -13.472 1.00 87.94 126 VAL A C 1
ATOM 978 O O . VAL A 1 126 ? -3.621 -0.636 -14.294 1.00 87.94 126 VAL A O 1
ATOM 981 N N . GLY A 1 127 ? -4.413 -2.670 -13.842 1.00 87.81 127 GLY A N 1
ATOM 982 C CA . GLY A 1 127 ? -4.362 -3.133 -15.227 1.00 87.81 127 GLY A CA 1
ATOM 983 C C . GLY A 1 127 ? -2.953 -3.429 -15.754 1.00 87.81 127 GLY A C 1
ATOM 984 O O . GLY A 1 127 ? -1.982 -3.608 -15.015 1.00 87.81 127 GLY A O 1
ATOM 985 N N . GLY A 1 128 ? -2.869 -3.514 -17.084 1.00 88.94 128 GLY A N 1
ATOM 986 C CA . GLY A 1 128 ? -1.620 -3.674 -17.826 1.00 88.94 128 GLY A CA 1
ATOM 987 C C . GLY A 1 128 ? -0.988 -5.066 -17.732 1.00 88.94 128 GLY A C 1
ATOM 988 O O . GLY A 1 128 ? -1.672 -6.088 -17.813 1.00 88.94 128 GLY A O 1
ATOM 989 N N . SER A 1 129 ? 0.344 -5.107 -17.667 1.00 90.75 129 SER A N 1
ATOM 990 C CA . SER A 1 129 ? 1.131 -6.349 -17.719 1.00 90.75 129 SER A CA 1
ATOM 991 C C . SER A 1 129 ? 1.408 -6.910 -16.321 1.00 90.75 129 SER A C 1
ATOM 993 O O . SER A 1 129 ? 1.737 -6.151 -15.409 1.00 90.75 129 SER A O 1
ATOM 995 N N . ALA A 1 130 ? 1.354 -8.236 -16.171 1.00 91.56 130 ALA A N 1
ATOM 996 C CA . ALA A 1 130 ? 1.839 -8.940 -14.979 1.00 91.56 130 ALA A CA 1
ATOM 997 C C . ALA A 1 130 ? 3.377 -9.093 -14.956 1.00 91.56 130 ALA A C 1
ATOM 999 O O . ALA A 1 130 ? 3.952 -9.468 -13.945 1.00 91.56 130 ALA A O 1
ATOM 1000 N N . GLU A 1 131 ? 4.069 -8.764 -16.048 1.00 92.56 131 GLU A N 1
ATOM 1001 C CA . GLU A 1 131 ? 5.521 -8.968 -16.173 1.00 92.56 131 GLU A CA 1
ATOM 1002 C C . GLU A 1 131 ? 6.324 -7.676 -16.016 1.00 92.56 131 GLU A C 1
ATOM 1004 O O . GLU A 1 131 ? 7.536 -7.703 -15.827 1.00 92.56 131 GLU A O 1
ATOM 1009 N N . THR A 1 132 ? 5.668 -6.517 -16.121 1.00 93.50 132 THR A N 1
ATOM 1010 C CA . THR A 1 132 ? 6.328 -5.207 -16.035 1.00 93.50 132 THR A CA 1
ATOM 1011 C C . THR A 1 132 ? 5.448 -4.185 -15.335 1.00 93.50 132 THR A C 1
ATOM 1013 O O . THR A 1 132 ? 4.222 -4.261 -15.379 1.00 93.50 132 THR A O 1
ATOM 1016 N N . LEU A 1 133 ? 6.082 -3.220 -14.680 1.00 92.69 133 LEU A N 1
ATOM 1017 C CA . LEU A 1 133 ? 5.462 -2.011 -14.148 1.00 92.69 133 LEU A CA 1
ATOM 1018 C C . LEU A 1 133 ? 5.797 -0.855 -15.081 1.00 92.69 133 LEU A C 1
ATOM 1020 O O . LEU A 1 133 ? 6.945 -0.699 -15.470 1.00 92.69 133 LEU A O 1
ATOM 1024 N N . SER A 1 134 ? 4.830 -0.029 -15.430 1.00 92.69 134 SER A N 1
ATOM 1025 C CA . SER A 1 134 ? 5.055 1.233 -16.121 1.00 92.69 134 SER A CA 1
ATOM 1026 C C . SER A 1 134 ? 5.061 2.395 -15.136 1.00 92.69 134 SER A C 1
ATOM 1028 O O . SER A 1 134 ? 4.500 2.304 -14.042 1.00 92.69 134 SER A O 1
ATOM 1030 N N . ARG A 1 135 ? 5.656 3.523 -15.532 1.00 90.88 135 ARG A N 1
ATOM 1031 C CA . ARG A 1 135 ? 5.601 4.761 -14.738 1.00 90.88 135 ARG A CA 1
ATOM 1032 C C . ARG A 1 135 ? 4.163 5.194 -14.432 1.00 90.88 135 ARG A C 1
ATOM 1034 O O . ARG A 1 135 ? 3.865 5.513 -13.288 1.00 90.88 135 ARG A O 1
ATOM 1041 N N . ALA A 1 136 ? 3.272 5.124 -15.421 1.00 90.69 136 ALA A N 1
ATOM 1042 C CA . ALA A 1 136 ? 1.861 5.469 -15.251 1.00 90.69 136 ALA A CA 1
ATOM 1043 C C . ALA A 1 136 ? 1.153 4.555 -14.233 1.00 90.69 136 ALA A C 1
ATOM 1045 O O . ALA A 1 136 ? 0.404 5.036 -13.387 1.00 90.69 136 ALA A O 1
ATOM 1046 N N . GLU A 1 137 ? 1.423 3.245 -14.258 1.00 92.19 137 GLU A N 1
ATOM 1047 C CA . GLU A 1 137 ? 0.882 2.314 -13.255 1.00 92.19 137 GLU A CA 1
ATOM 1048 C C . GLU A 1 137 ? 1.435 2.613 -11.852 1.00 92.19 137 GLU A C 1
ATOM 1050 O O . GLU A 1 137 ? 0.694 2.549 -10.877 1.00 92.19 137 GLU A O 1
ATOM 1055 N N . LEU A 1 138 ? 2.715 2.985 -11.721 1.00 92.38 138 LEU A N 1
ATOM 1056 C CA . LEU A 1 138 ? 3.295 3.378 -10.428 1.00 92.38 138 LEU A CA 1
ATOM 1057 C C . LEU A 1 138 ? 2.671 4.665 -9.877 1.00 92.38 138 LEU A C 1
ATOM 1059 O O . LEU A 1 138 ? 2.448 4.769 -8.673 1.00 92.38 138 LEU A O 1
ATOM 1063 N N . GLU A 1 139 ? 2.354 5.629 -10.740 1.00 91.06 139 GLU A N 1
ATOM 1064 C CA . GLU A 1 139 ? 1.626 6.843 -10.356 1.00 91.06 139 GLU A CA 1
ATOM 1065 C C . GLU A 1 139 ? 0.198 6.525 -9.884 1.00 91.06 139 GLU A C 1
ATOM 1067 O O . GLU A 1 139 ? -0.257 7.079 -8.881 1.00 91.06 139 GLU A O 1
ATOM 1072 N N . GLN A 1 140 ? -0.486 5.581 -10.538 1.00 92.19 140 GLN A N 1
ATOM 1073 C CA . GLN A 1 140 ? -1.797 5.091 -10.096 1.00 92.19 140 GLN A CA 1
ATOM 1074 C C . GLN A 1 140 ? -1.710 4.364 -8.749 1.00 92.19 140 GLN A C 1
ATOM 1076 O O . GLN A 1 140 ? -2.521 4.627 -7.862 1.00 92.19 140 GLN A O 1
ATOM 1081 N N . ILE A 1 141 ? -0.694 3.516 -8.552 1.00 92.88 141 ILE A N 1
ATOM 1082 C CA . ILE A 1 141 ? -0.427 2.855 -7.266 1.00 92.88 141 ILE A CA 1
ATOM 1083 C C . ILE A 1 141 ? -0.176 3.898 -6.170 1.00 92.88 141 ILE A C 1
ATOM 1085 O O . ILE A 1 141 ? -0.741 3.785 -5.087 1.00 92.88 141 ILE A O 1
ATOM 1089 N N . LEU A 1 142 ? 0.616 4.941 -6.440 1.00 93.31 142 LEU A N 1
ATOM 1090 C CA . LEU A 1 142 ? 0.847 6.041 -5.495 1.00 93.31 142 LEU A CA 1
ATOM 1091 C C . LEU A 1 142 ? -0.449 6.779 -5.137 1.00 93.31 142 LEU A C 1
ATOM 1093 O O . LEU A 1 142 ? -0.663 7.105 -3.969 1.00 93.31 142 LEU A O 1
ATOM 1097 N N . SER A 1 143 ? -1.330 7.022 -6.111 1.00 93.00 143 SER A N 1
ATOM 1098 C CA . SER A 1 143 ? -2.650 7.606 -5.849 1.00 93.00 143 SER A CA 1
ATOM 1099 C C . SER A 1 143 ? -3.492 6.703 -4.946 1.00 93.00 143 SER A C 1
ATOM 1101 O O . SER A 1 143 ? -4.004 7.161 -3.924 1.00 93.00 143 SER A O 1
ATOM 1103 N N . LEU A 1 144 ? -3.563 5.408 -5.269 1.00 93.19 144 LEU A N 1
ATOM 1104 C CA . LEU A 1 144 ? -4.293 4.421 -4.479 1.00 93.19 144 LEU A CA 1
ATOM 1105 C C . LEU A 1 144 ? -3.746 4.329 -3.047 1.00 93.19 144 LEU A C 1
ATOM 1107 O O . LEU A 1 144 ? -4.521 4.324 -2.093 1.00 93.19 144 LEU A O 1
ATOM 1111 N N . LEU A 1 145 ? -2.420 4.324 -2.871 1.00 94.38 145 LEU A N 1
ATOM 1112 C CA . LEU A 1 145 ? -1.768 4.291 -1.557 1.00 94.38 145 LEU A CA 1
ATOM 1113 C C . LEU A 1 145 ? -2.159 5.487 -0.684 1.00 94.38 145 LEU A C 1
ATOM 1115 O O . LEU A 1 145 ? -2.386 5.317 0.512 1.00 94.38 145 LEU A O 1
ATOM 1119 N N . ARG A 1 146 ? -2.292 6.688 -1.260 1.00 95.62 146 ARG A N 1
ATOM 1120 C CA . ARG A 1 146 ? -2.741 7.882 -0.521 1.00 95.62 146 ARG A CA 1
ATOM 1121 C C . ARG A 1 146 ? -4.181 7.745 -0.039 1.00 95.62 146 ARG A C 1
ATOM 1123 O O . ARG A 1 146 ? -4.483 8.094 1.105 1.00 95.62 146 ARG A O 1
ATOM 1130 N N . THR A 1 147 ? -5.058 7.199 -0.876 1.00 95.69 147 THR A N 1
ATOM 1131 C CA . THR A 1 147 ? -6.445 6.923 -0.489 1.00 95.69 147 THR A CA 1
ATOM 1132 C C . THR A 1 147 ? -6.507 5.850 0.587 1.00 95.69 147 THR A C 1
ATOM 1134 O O . THR A 1 147 ? -7.147 6.065 1.616 1.00 95.69 147 THR A O 1
ATOM 1137 N N . VAL A 1 148 ? -5.787 4.738 0.414 1.00 95.88 148 VAL A N 1
ATOM 1138 C CA . VAL A 1 148 ? -5.704 3.657 1.407 1.00 95.88 148 VAL A CA 1
ATOM 1139 C C . VAL A 1 148 ? -5.154 4.175 2.734 1.00 95.88 148 VAL A C 1
ATOM 1141 O O . VAL A 1 148 ? -5.746 3.895 3.774 1.00 95.88 148 VAL A O 1
ATOM 1144 N N . ARG A 1 149 ? -4.104 5.004 2.727 1.00 97.19 149 ARG A N 1
ATOM 1145 C CA . ARG A 1 149 ? -3.599 5.691 3.925 1.00 97.19 149 ARG A CA 1
ATOM 1146 C C . ARG A 1 149 ? -4.719 6.444 4.632 1.00 97.19 149 ARG A C 1
ATOM 1148 O O . ARG A 1 149 ? -4.981 6.176 5.803 1.00 97.19 149 ARG A O 1
ATOM 1155 N N . LEU A 1 150 ? -5.391 7.358 3.929 1.00 97.31 150 LEU A N 1
ATOM 1156 C CA . LEU A 1 150 ? -6.447 8.191 4.508 1.00 97.31 150 LEU A CA 1
ATOM 1157 C C . LEU A 1 150 ? -7.575 7.340 5.104 1.00 97.31 150 LEU A C 1
ATOM 1159 O O . LEU A 1 150 ? -8.042 7.614 6.208 1.00 97.31 150 LEU A O 1
ATOM 1163 N N . GLN A 1 151 ? -8.009 6.307 4.381 1.00 97.44 151 GLN A N 1
ATOM 1164 C CA . GLN A 1 151 ? -9.076 5.427 4.847 1.00 97.44 151 GLN A CA 1
ATOM 1165 C C . GLN A 1 151 ? -8.630 4.548 6.018 1.00 97.44 151 GLN A C 1
ATOM 1167 O O . GLN A 1 151 ? -9.381 4.383 6.975 1.00 97.44 151 GLN A O 1
ATOM 1172 N N . SER A 1 152 ? -7.398 4.038 6.000 1.00 97.06 152 SER A N 1
ATOM 1173 C CA . SER A 1 152 ? -6.888 3.191 7.079 1.00 97.06 152 SER A CA 1
ATOM 1174 C C . SER A 1 152 ? -6.837 3.939 8.412 1.00 97.06 152 SER A C 1
ATOM 1176 O O . SER A 1 152 ? -7.257 3.387 9.426 1.00 97.06 152 SER A O 1
ATOM 1178 N N . VAL A 1 153 ? -6.425 5.213 8.403 1.00 97.12 153 VAL A N 1
ATOM 1179 C CA . VAL A 1 153 ? -6.402 6.073 9.596 1.00 97.12 153 VAL A CA 1
ATOM 1180 C C . VAL A 1 153 ? -7.811 6.271 10.155 1.00 97.12 153 VAL A C 1
ATOM 1182 O O . VAL A 1 153 ? -8.010 6.119 11.357 1.00 97.12 153 VAL A O 1
ATOM 1185 N N . LYS A 1 154 ? -8.809 6.523 9.296 1.00 95.75 154 LYS A N 1
ATOM 1186 C CA . LYS A 1 154 ? -10.216 6.647 9.720 1.00 95.75 154 LYS A CA 1
ATOM 1187 C C . LYS A 1 154 ? -10.75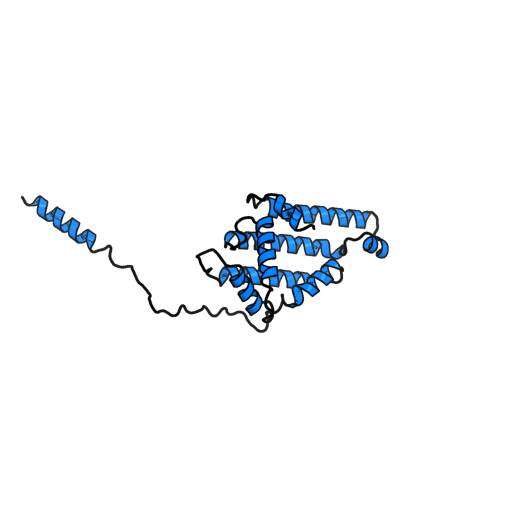1 5.358 10.340 1.00 95.75 154 LYS A C 1
ATOM 1189 O O . LYS A 1 154 ? -11.442 5.403 11.357 1.00 95.75 154 LYS A O 1
ATOM 1194 N N . LEU A 1 155 ? -10.422 4.221 9.727 1.00 95.50 155 LEU A N 1
ATOM 1195 C CA . LEU A 1 155 ? -10.877 2.901 10.160 1.00 95.50 155 LEU A CA 1
ATOM 1196 C C . LEU A 1 155 ? -10.154 2.387 11.406 1.00 95.50 155 LEU A C 1
ATOM 1198 O O . LEU A 1 155 ? -10.689 1.522 12.092 1.00 95.50 155 LEU A O 1
ATOM 1202 N N . ARG A 1 156 ? -8.972 2.925 11.727 1.00 95.38 156 ARG A N 1
ATOM 1203 C CA . ARG A 1 156 ? -8.117 2.474 12.835 1.00 95.38 156 ARG A CA 1
ATOM 1204 C C . ARG A 1 156 ? -8.880 2.307 14.149 1.00 95.38 156 ARG A C 1
ATOM 1206 O O . ARG A 1 156 ? -8.734 1.285 14.806 1.00 95.38 156 ARG A O 1
ATOM 1213 N N . GLN A 1 157 ? -9.717 3.279 14.511 1.00 92.12 157 GLN A N 1
ATOM 1214 C CA . GLN A 1 157 ? -10.474 3.259 15.772 1.00 92.12 157 GLN A CA 1
ATOM 1215 C C . GLN A 1 157 ? -11.512 2.124 15.859 1.00 92.12 157 GLN A C 1
ATOM 1217 O O . GLN A 1 157 ? -11.931 1.753 16.953 1.00 92.12 157 GLN A O 1
ATOM 1222 N N . PHE A 1 158 ? -11.910 1.565 14.715 1.00 92.62 158 PHE A N 1
ATOM 1223 C CA . PHE A 1 158 ? -12.900 0.495 14.609 1.00 92.62 158 PHE A CA 1
ATOM 1224 C C . PHE A 1 158 ? -12.265 -0.889 14.417 1.00 92.62 158 PHE A C 1
ATOM 1226 O O . PHE A 1 158 ? -12.982 -1.886 14.397 1.00 92.62 158 PHE A O 1
ATOM 1233 N N . MET A 1 159 ? -10.937 -0.979 14.286 1.00 92.81 159 MET A N 1
ATOM 1234 C CA . MET A 1 159 ? -10.241 -2.257 14.129 1.00 92.81 159 MET A CA 1
ATOM 1235 C C . MET A 1 159 ? -10.089 -3.010 15.461 1.00 92.81 159 MET A C 1
ATOM 1237 O O . MET A 1 159 ? -9.904 -2.369 16.502 1.00 92.81 159 MET A O 1
ATOM 1241 N N . PRO A 1 160 ? -10.099 -4.362 15.452 1.00 92.50 160 PRO A N 1
ATOM 1242 C CA . PRO A 1 160 ? -10.616 -5.240 14.395 1.00 92.50 160 PRO A CA 1
ATOM 1243 C C . PRO A 1 160 ? -12.110 -5.042 14.159 1.00 92.50 160 PRO A C 1
ATOM 1245 O O . PRO A 1 160 ? -12.873 -4.944 15.117 1.00 92.50 160 PRO A O 1
ATOM 1248 N N . ILE A 1 161 ? -12.535 -5.095 12.898 1.00 84.75 161 ILE A N 1
ATOM 1249 C CA . ILE A 1 161 ? -13.953 -5.087 12.523 1.00 84.75 161 ILE A CA 1
ATOM 1250 C C . ILE A 1 161 ? -14.478 -6.534 12.591 1.00 84.75 161 ILE A C 1
ATOM 1252 O O . ILE A 1 161 ? -14.574 -7.221 11.576 1.00 84.75 161 ILE A O 1
ATOM 1256 N N . THR A 1 162 ? -14.766 -7.043 13.796 1.00 85.06 162 THR A N 1
ATOM 1257 C CA . THR A 1 162 ? -15.283 -8.410 14.006 1.00 85.06 162 THR A CA 1
ATOM 1258 C C . THR A 1 162 ? -16.429 -8.433 15.010 1.00 85.06 162 THR A C 1
ATOM 1260 O O . THR A 1 162 ? -16.421 -7.716 16.001 1.00 85.06 162 THR A O 1
ATOM 1263 N N . ALA A 1 163 ? -17.421 -9.306 14.813 1.00 81.50 163 ALA A N 1
ATOM 1264 C CA . ALA A 1 163 ? -18.580 -9.375 15.713 1.00 81.50 163 ALA A CA 1
ATOM 1265 C C . ALA A 1 163 ? -18.199 -9.590 17.196 1.00 81.50 163 ALA A C 1
ATOM 1267 O O . ALA A 1 163 ? -18.893 -9.098 18.087 1.00 81.50 163 ALA A O 1
ATOM 1268 N N . SER A 1 164 ? -17.099 -10.303 17.468 1.00 85.00 164 SER A N 1
ATOM 1269 C CA . SER A 1 164 ? -16.566 -10.478 18.823 1.00 85.00 164 SER A CA 1
ATOM 1270 C C . SER A 1 164 ? -15.983 -9.185 19.390 1.00 85.00 164 SER A C 1
ATOM 1272 O O . SER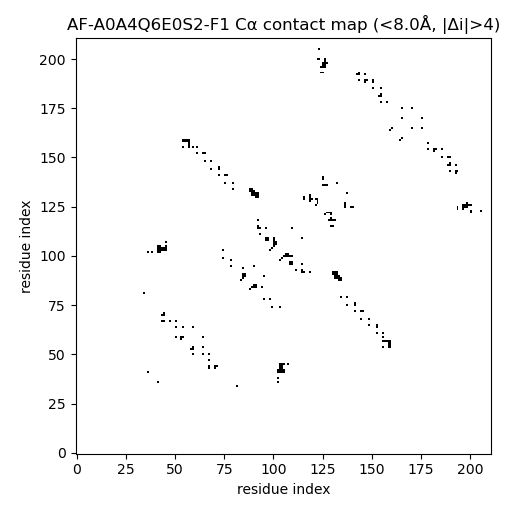 A 1 164 ? -16.314 -8.835 20.519 1.00 85.00 164 SER A O 1
ATOM 1274 N N . SER A 1 165 ? -15.198 -8.431 18.614 1.00 84.56 165 SER A N 1
ATOM 1275 C CA . SER A 1 165 ? -14.568 -7.195 19.092 1.00 84.56 165 SER A CA 1
ATOM 1276 C C . SER A 1 165 ? -15.593 -6.112 19.431 1.00 84.56 165 SER A C 1
ATOM 1278 O O . SER A 1 165 ? -15.439 -5.415 20.434 1.00 84.56 165 SER A O 1
ATOM 1280 N N . PHE A 1 166 ? -16.663 -6.005 18.637 1.00 83.69 166 PHE A N 1
ATOM 1281 C CA . PHE A 1 166 ? -17.775 -5.089 18.897 1.00 83.69 166 PHE A CA 1
ATOM 1282 C C . PHE A 1 166 ? -18.513 -5.453 20.190 1.00 83.69 166 PHE A C 1
ATOM 1284 O O . PHE A 1 166 ? -18.867 -4.570 20.973 1.00 83.69 166 PHE A O 1
ATOM 1291 N N . ARG A 1 167 ? -18.701 -6.756 20.442 1.00 83.44 167 ARG A N 1
ATOM 1292 C CA . ARG A 1 167 ? -19.334 -7.259 21.666 1.00 83.44 167 ARG A CA 1
ATOM 1293 C C . ARG A 1 167 ? -18.460 -7.018 22.896 1.00 83.44 167 ARG A C 1
ATOM 1295 O O . ARG A 1 167 ? -18.960 -6.543 23.905 1.00 83.44 167 ARG A O 1
ATOM 1302 N N . GLU A 1 168 ? -17.168 -7.319 22.810 1.00 86.88 168 GLU A N 1
ATOM 1303 C CA . GLU A 1 168 ? -16.211 -7.166 23.915 1.00 86.88 168 GLU A CA 1
ATOM 1304 C C . GLU A 1 168 ? -16.025 -5.704 24.337 1.00 86.88 168 GLU A C 1
ATOM 1306 O O . GLU A 1 168 ? -15.866 -5.417 25.522 1.00 86.88 168 GLU A O 1
ATOM 1311 N N . ARG A 1 169 ? -16.090 -4.765 23.384 1.00 83.81 169 ARG A N 1
ATOM 1312 C CA . ARG A 1 169 ? -15.973 -3.326 23.661 1.00 83.81 169 ARG A CA 1
ATOM 1313 C C . ARG A 1 169 ? -17.284 -2.653 24.062 1.00 83.81 169 ARG A C 1
ATOM 1315 O O . ARG A 1 169 ? -17.270 -1.451 24.310 1.00 83.81 169 ARG A O 1
ATOM 1322 N N . ASN A 1 170 ? -18.388 -3.402 24.141 1.00 85.19 170 ASN A N 1
ATOM 1323 C CA . ASN A 1 170 ? -19.721 -2.885 24.462 1.00 85.19 170 ASN A CA 1
ATOM 1324 C C . ASN A 1 170 ? -20.110 -1.663 23.611 1.00 85.19 170 ASN A C 1
ATOM 1326 O O . ASN A 1 170 ? -20.594 -0.665 24.146 1.00 85.19 170 ASN A O 1
ATOM 1330 N N . PHE A 1 171 ? -19.867 -1.718 22.298 1.00 85.12 171 PHE A N 1
ATOM 1331 C CA . PHE A 1 171 ? -20.248 -0.613 21.418 1.00 85.12 171 PHE A CA 1
ATOM 1332 C C . PHE A 1 171 ? -21.763 -0.384 21.460 1.00 85.12 171 PHE A C 1
ATOM 1334 O O . PHE A 1 171 ? -22.546 -1.337 21.430 1.00 85.12 171 PHE A O 1
ATOM 1341 N N . SER A 1 172 ? -22.178 0.883 21.507 1.00 87.94 172 SER A N 1
ATOM 1342 C CA . SER A 1 172 ? -23.582 1.244 21.313 1.00 87.94 172 SER A CA 1
ATOM 1343 C C . SER A 1 172 ? -24.027 0.934 19.879 1.00 87.94 172 SER A C 1
ATOM 1345 O O . SER A 1 172 ? -23.199 0.787 18.975 1.00 87.94 172 SER A O 1
ATOM 1347 N N . ALA A 1 173 ? -25.343 0.867 19.657 1.00 87.12 173 ALA A N 1
ATOM 1348 C CA . ALA A 1 173 ? -25.902 0.756 18.308 1.00 87.12 173 ALA A CA 1
ATOM 1349 C C . ALA A 1 173 ? -25.350 1.866 17.393 1.00 87.12 173 ALA A C 1
ATOM 1351 O O . ALA A 1 173 ? -24.816 1.566 16.330 1.00 87.12 173 ALA A O 1
ATOM 1352 N N . ASP A 1 174 ? -25.334 3.111 17.877 1.00 89.81 174 ASP A N 1
ATOM 1353 C CA . ASP A 1 174 ? -24.786 4.263 17.153 1.00 89.81 174 ASP A CA 1
ATOM 1354 C C . ASP A 1 174 ? -23.297 4.091 16.796 1.00 89.81 174 ASP A C 1
ATOM 1356 O O . ASP A 1 174 ? -22.866 4.457 15.704 1.00 89.81 174 ASP A O 1
ATOM 1360 N N . GLN A 1 175 ? -22.483 3.521 17.695 1.00 89.31 175 GLN A N 1
ATOM 1361 C CA . GLN A 1 175 ? -21.059 3.269 17.435 1.00 89.31 175 GLN A CA 1
ATOM 1362 C C . GLN A 1 175 ? -20.850 2.169 16.391 1.00 89.31 175 GLN A C 1
ATOM 1364 O O . GLN A 1 175 ? -19.925 2.258 15.582 1.00 89.31 175 GLN A O 1
ATOM 1369 N N . PHE A 1 176 ? -21.698 1.139 16.395 1.00 88.50 176 PHE A N 1
ATOM 1370 C CA . PHE A 1 176 ? -21.679 0.096 15.375 1.00 88.50 176 PHE A CA 1
ATOM 1371 C C . PHE A 1 176 ? -22.101 0.644 14.005 1.00 88.50 176 PHE A C 1
ATOM 1373 O O . PHE A 1 176 ? -21.406 0.415 13.016 1.00 88.50 176 PHE A O 1
ATOM 1380 N N . GLU A 1 177 ? -23.188 1.415 13.950 1.00 90.50 177 GLU A N 1
ATOM 1381 C CA . GLU A 1 177 ? -23.651 2.073 12.724 1.00 90.50 177 GLU A CA 1
ATOM 1382 C C . GLU A 1 177 ? -22.594 3.030 12.167 1.00 90.50 177 GLU A C 1
ATOM 1384 O O . GLU A 1 177 ? -22.307 3.005 10.970 1.00 90.50 177 GLU A O 1
ATOM 1389 N N . LEU A 1 178 ? -21.938 3.811 13.032 1.00 92.06 178 LEU A N 1
ATOM 1390 C CA . LEU A 1 178 ? -20.836 4.684 12.635 1.00 92.06 178 LEU A CA 1
ATOM 1391 C C . LEU A 1 178 ? -19.647 3.894 12.069 1.00 92.06 178 LEU A C 1
ATOM 1393 O O . LEU A 1 178 ? -19.054 4.310 11.070 1.00 92.06 178 LEU A O 1
ATOM 1397 N N . ALA A 1 179 ? -19.290 2.763 12.683 1.00 91.44 179 ALA A N 1
ATOM 1398 C CA . ALA A 1 179 ? -18.214 1.905 12.197 1.00 91.44 179 ALA A CA 1
ATOM 1399 C C . ALA A 1 179 ? -18.540 1.328 10.811 1.00 91.44 179 ALA A C 1
ATOM 1401 O O . ALA A 1 179 ? -17.694 1.377 9.915 1.00 91.44 179 ALA A O 1
ATOM 1402 N N . LEU A 1 180 ? -19.771 0.843 10.615 1.00 91.44 180 LEU A N 1
ATOM 1403 C CA . LEU A 1 180 ? -20.242 0.316 9.335 1.00 91.44 180 LEU A CA 1
ATOM 1404 C C . LEU A 1 180 ? -20.271 1.406 8.257 1.00 91.44 180 LEU A C 1
ATOM 1406 O O . LEU A 1 180 ? -19.690 1.220 7.191 1.00 91.44 180 LEU A O 1
ATOM 1410 N N . ALA A 1 181 ? -20.847 2.572 8.558 1.00 93.38 181 ALA A N 1
ATOM 1411 C CA . ALA A 1 181 ? -20.887 3.704 7.635 1.00 93.38 181 ALA A CA 1
ATOM 1412 C C . ALA A 1 181 ? -19.477 4.190 7.260 1.00 93.38 181 ALA A C 1
ATOM 1414 O O . ALA A 1 181 ? -19.209 4.529 6.104 1.00 93.38 181 ALA A O 1
ATOM 1415 N N . THR A 1 182 ? -18.543 4.193 8.220 1.00 94.38 182 THR A N 1
ATOM 1416 C CA . THR A 1 182 ? -17.138 4.529 7.953 1.00 94.38 182 THR A CA 1
ATOM 1417 C C . THR A 1 182 ? -16.495 3.487 7.044 1.00 94.38 182 THR A C 1
ATOM 1419 O O . THR A 1 182 ? -15.823 3.859 6.084 1.00 94.38 182 THR A O 1
ATOM 1422 N N . PHE A 1 183 ? -16.724 2.198 7.302 1.00 93.69 183 PHE A N 1
ATOM 1423 C CA . PHE A 1 183 ? -16.227 1.110 6.462 1.00 93.69 183 PHE A CA 1
ATOM 1424 C C . PHE A 1 183 ? -16.747 1.206 5.027 1.00 93.69 183 PHE A C 1
ATOM 1426 O O . PHE A 1 183 ? -15.945 1.214 4.093 1.00 93.69 183 PHE A O 1
ATOM 1433 N N . GLU A 1 184 ? -18.056 1.361 4.841 1.00 93.44 184 GLU A N 1
ATOM 1434 C CA . GLU A 1 184 ? -18.680 1.515 3.523 1.00 93.44 184 GLU A CA 1
ATOM 1435 C C . GLU A 1 184 ? -18.138 2.737 2.775 1.00 93.44 184 GLU A C 1
ATOM 1437 O O . GLU A 1 184 ? -17.744 2.633 1.612 1.00 93.44 184 GLU A O 1
ATOM 1442 N N . SER A 1 185 ? -18.035 3.883 3.453 1.00 95.75 185 SER A N 1
ATOM 1443 C CA . SER A 1 185 ? -17.472 5.112 2.883 1.00 95.75 185 SER A CA 1
ATOM 1444 C C . SER A 1 185 ? -16.006 4.937 2.470 1.00 95.75 185 SER A C 1
ATOM 1446 O O . SER A 1 185 ? -15.603 5.342 1.376 1.00 95.75 185 SER A O 1
ATOM 1448 N N . SER A 1 186 ? -15.203 4.280 3.309 1.00 94.75 186 SER A N 1
ATOM 1449 C CA . SER A 1 186 ? -13.801 3.983 3.021 1.00 94.75 186 SER A CA 1
ATOM 1450 C C . SER A 1 186 ? -13.634 3.026 1.842 1.00 94.75 186 SER A C 1
ATOM 1452 O O . SER A 1 186 ? -12.812 3.289 0.961 1.00 94.75 186 SER A O 1
ATOM 1454 N N . MET A 1 187 ? -14.427 1.956 1.778 1.00 92.62 187 MET A N 1
ATOM 1455 C CA . MET A 1 187 ? -14.408 1.029 0.645 1.00 92.62 187 MET A CA 1
ATOM 1456 C C . MET A 1 187 ? -14.900 1.703 -0.638 1.00 92.62 187 MET A C 1
ATOM 1458 O O . MET A 1 187 ? -14.315 1.485 -1.694 1.00 92.62 187 MET A O 1
ATOM 1462 N N . GLY A 1 188 ? -15.904 2.581 -0.556 1.00 92.69 188 GLY A N 1
ATOM 1463 C CA . GLY A 1 188 ? -16.363 3.386 -1.689 1.00 92.69 188 GLY A CA 1
ATOM 1464 C C . GLY A 1 188 ? -15.280 4.327 -2.226 1.00 92.69 188 GLY A C 1
ATOM 1465 O O . GLY A 1 188 ? -15.099 4.431 -3.439 1.00 92.69 188 GLY A O 1
ATOM 1466 N N . ALA A 1 189 ? -14.510 4.968 -1.341 1.00 92.12 189 ALA A N 1
ATOM 1467 C CA . ALA A 1 189 ? -13.391 5.823 -1.735 1.00 92.12 189 ALA A CA 1
ATOM 1468 C C . ALA A 1 189 ? -12.270 5.032 -2.431 1.00 92.12 189 ALA A C 1
ATOM 1470 O O . ALA A 1 189 ? -11.801 5.449 -3.486 1.00 92.12 189 ALA A O 1
ATOM 1471 N N . ILE A 1 190 ? -11.884 3.875 -1.881 1.00 90.50 190 ILE A N 1
ATOM 1472 C CA . ILE A 1 190 ? -10.890 2.982 -2.500 1.00 90.50 190 ILE A CA 1
ATOM 1473 C C . ILE A 1 190 ? -11.412 2.456 -3.844 1.00 90.50 190 ILE A C 1
ATOM 1475 O O . ILE A 1 190 ? -10.706 2.498 -4.847 1.00 90.50 190 ILE A O 1
ATOM 1479 N N . GLY A 1 191 ? -12.670 2.016 -3.891 1.00 88.44 191 GLY A N 1
ATOM 1480 C CA . GLY A 1 191 ? -13.309 1.506 -5.100 1.00 88.44 191 GLY A CA 1
ATOM 1481 C C . GLY A 1 191 ? -13.377 2.539 -6.223 1.00 88.44 191 GLY A C 1
ATOM 1482 O O . GLY A 1 191 ? -13.178 2.184 -7.380 1.00 88.44 191 GLY A O 1
ATOM 1483 N N . LYS A 1 192 ? -13.586 3.822 -5.902 1.00 88.38 192 LYS A N 1
ATOM 1484 C CA . LYS A 1 192 ? -13.558 4.909 -6.890 1.00 88.38 192 LYS A CA 1
ATOM 1485 C C . LYS A 1 192 ? -12.190 5.041 -7.561 1.00 88.38 192 LYS A C 1
ATOM 1487 O O . LYS A 1 192 ? -12.135 5.235 -8.773 1.00 88.38 192 LYS A O 1
ATOM 1492 N N . ASP A 1 193 ? -11.107 4.916 -6.800 1.00 85.06 193 ASP A N 1
ATOM 1493 C CA . ASP A 1 193 ? -9.758 4.950 -7.370 1.00 85.06 193 ASP A CA 1
ATOM 1494 C C . ASP A 1 193 ? -9.512 3.750 -8.285 1.00 85.06 193 ASP A C 1
ATOM 1496 O O . ASP A 1 193 ? -8.954 3.926 -9.363 1.00 85.06 193 ASP A O 1
ATOM 1500 N N . LEU A 1 194 ? -10.010 2.565 -7.916 1.00 84.12 194 LEU A N 1
ATOM 1501 C CA . LEU A 1 194 ? -9.906 1.353 -8.738 1.00 84.12 194 LEU A CA 1
ATOM 1502 C C . LEU A 1 194 ? -10.761 1.422 -10.017 1.00 84.12 194 LEU A C 1
ATOM 1504 O O . LEU A 1 194 ? -10.323 0.991 -11.079 1.00 84.12 194 LEU A O 1
ATOM 1508 N N . GLN A 1 195 ? -11.963 2.003 -9.957 1.00 78.94 195 GLN A N 1
ATOM 1509 C CA . GLN A 1 195 ? -12.852 2.155 -11.121 1.00 78.94 195 GLN A CA 1
ATOM 1510 C C . GLN A 1 195 ? -12.264 3.043 -12.219 1.00 78.94 195 GLN A C 1
ATOM 1512 O O . GLN A 1 195 ? -12.570 2.856 -13.399 1.00 78.94 195 GLN A O 1
ATOM 1517 N N . ASN A 1 196 ? -11.418 4.003 -11.847 1.00 68.44 196 ASN A N 1
ATOM 1518 C CA . ASN A 1 196 ? -10.748 4.873 -12.807 1.00 68.44 196 ASN A CA 1
ATOM 1519 C C . ASN A 1 196 ? -9.669 4.138 -13.6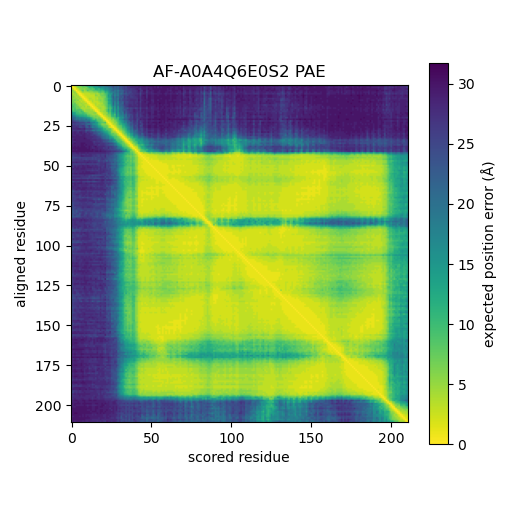16 1.00 68.44 196 ASN A C 1
ATOM 1521 O O . ASN A 1 196 ? -9.176 4.686 -14.601 1.00 68.44 196 ASN A O 1
ATOM 1525 N N . VAL A 1 197 ? -9.321 2.902 -13.247 1.00 67.50 197 VAL A N 1
ATOM 1526 C CA . VAL A 1 197 ? -8.247 2.143 -13.883 1.00 67.50 197 VAL A CA 1
ATOM 1527 C C . VAL A 1 197 ? -8.769 1.121 -14.892 1.00 67.50 197 VAL A C 1
ATOM 1529 O O . VAL A 1 197 ? -8.421 -0.047 -14.828 1.00 67.50 197 VAL A O 1
ATOM 1532 N N . GLN A 1 198 ? -9.609 1.549 -15.843 1.00 54.31 198 GLN A N 1
ATOM 1533 C CA . GLN A 1 198 ? -10.272 0.709 -16.863 1.00 54.31 198 GLN A CA 1
ATOM 1534 C C . GLN A 1 198 ? -9.317 -0.047 -17.831 1.00 54.31 198 GLN A C 1
ATOM 1536 O O . GLN A 1 198 ? -9.370 0.127 -19.048 1.00 54.31 198 GLN A O 1
ATOM 1541 N N . GLY A 1 199 ? -8.447 -0.916 -17.320 1.00 54.53 199 GLY A N 1
ATOM 1542 C CA . GLY A 1 199 ? -7.841 -2.024 -18.047 1.00 54.53 199 GLY A CA 1
ATOM 1543 C C . GLY A 1 199 ? -8.772 -3.233 -17.983 1.00 54.53 199 GLY A C 1
ATOM 1544 O O . GLY A 1 199 ? -9.444 -3.446 -16.978 1.00 54.53 199 GLY A O 1
ATOM 1545 N N . ALA A 1 200 ? -8.851 -4.010 -19.064 1.00 42.72 200 ALA A N 1
ATOM 1546 C CA . ALA A 1 200 ? -9.729 -5.174 -19.167 1.00 42.72 200 ALA A CA 1
ATOM 1547 C C . ALA A 1 200 ? -9.373 -6.244 -18.117 1.00 42.72 200 ALA A C 1
ATOM 1549 O O . ALA A 1 200 ? -8.548 -7.120 -18.361 1.00 42.72 200 ALA A O 1
ATOM 1550 N N . TYR A 1 201 ? -9.994 -6.166 -16.943 1.00 50.25 201 TYR A N 1
ATOM 1551 C CA . TYR A 1 201 ? -9.942 -7.213 -15.936 1.00 50.25 201 TYR A CA 1
ATOM 1552 C C . TYR A 1 201 ? -10.982 -8.278 -16.274 1.00 50.25 201 TYR A C 1
ATOM 1554 O O . TYR A 1 201 ? -12.188 -8.031 -16.216 1.00 50.25 201 TYR A O 1
ATOM 1562 N N . THR A 1 202 ? -10.531 -9.476 -16.632 1.00 48.88 202 THR A N 1
ATOM 1563 C CA . THR A 1 202 ? -11.401 -10.651 -16.680 1.00 48.88 202 THR A CA 1
ATOM 1564 C C . THR A 1 202 ? -11.504 -11.226 -15.268 1.00 48.88 202 THR A C 1
ATOM 1566 O O . THR A 1 202 ? -10.496 -11.614 -14.675 1.00 48.88 202 THR A O 1
ATOM 1569 N N . MET A 1 203 ? -12.726 -11.302 -14.732 1.00 45.47 203 MET A N 1
ATOM 1570 C CA . MET A 1 203 ? -13.036 -11.820 -13.385 1.00 45.47 203 MET A CA 1
ATOM 1571 C C . MET A 1 203 ? -12.556 -13.265 -13.134 1.00 45.47 203 MET A C 1
ATOM 1573 O O . MET A 1 203 ? -12.526 -13.714 -11.989 1.00 45.47 203 MET A O 1
ATOM 1577 N N . ASP A 1 204 ? -12.117 -13.973 -14.176 1.00 50.16 204 ASP A N 1
ATOM 1578 C CA . ASP A 1 204 ? -11.549 -15.322 -14.104 1.00 50.16 204 ASP A CA 1
ATOM 1579 C C . ASP A 1 204 ? -10.292 -15.408 -13.216 1.00 50.16 204 ASP A C 1
ATOM 1581 O O . ASP A 1 204 ? -10.000 -16.467 -12.662 1.00 50.16 204 ASP A O 1
ATOM 1585 N N . HIS A 1 205 ? -9.556 -14.306 -13.027 1.00 47.78 205 HIS A N 1
ATOM 1586 C CA . HIS A 1 205 ? -8.353 -14.280 -12.182 1.00 47.78 205 HIS A CA 1
ATOM 1587 C C . HIS A 1 205 ? -8.637 -13.976 -10.699 1.00 47.78 205 HIS A C 1
ATOM 1589 O O . HIS A 1 205 ? -7.889 -14.439 -9.839 1.00 47.78 205 HIS A O 1
ATOM 1595 N N . ALA A 1 206 ? -9.743 -13.296 -10.364 1.00 44.06 206 ALA A N 1
ATOM 1596 C CA . ALA A 1 206 ? -10.153 -13.058 -8.970 1.00 44.06 206 ALA A CA 1
ATOM 1597 C C . ALA A 1 206 ? -10.512 -14.368 -8.253 1.00 44.06 206 ALA A C 1
ATOM 1599 O O . ALA A 1 206 ? -10.171 -14.578 -7.089 1.00 44.06 206 ALA A O 1
ATOM 1600 N N . ALA A 1 207 ? -11.177 -15.277 -8.971 1.00 46.53 207 ALA A N 1
ATOM 1601 C CA . ALA A 1 207 ? -11.634 -16.556 -8.438 1.00 46.53 207 ALA A CA 1
ATOM 1602 C C . ALA A 1 207 ? -10.485 -17.502 -8.038 1.00 46.53 207 ALA A C 1
ATOM 1604 O O . ALA A 1 207 ? -10.697 -18.410 -7.236 1.00 46.53 207 ALA A O 1
ATOM 1605 N N . ALA A 1 208 ? -9.281 -17.296 -8.581 1.00 47.19 208 ALA A N 1
ATOM 1606 C CA . ALA A 1 208 ? -8.088 -18.053 -8.210 1.00 47.19 208 ALA A CA 1
ATOM 1607 C C . ALA A 1 208 ? -7.444 -17.557 -6.903 1.00 47.19 208 ALA A C 1
ATOM 1609 O O . ALA A 1 208 ? -6.717 -18.312 -6.273 1.00 47.19 208 ALA A O 1
ATOM 1610 N N . PHE A 1 209 ? -7.718 -16.314 -6.494 1.00 39.53 209 PHE A N 1
ATOM 1611 C CA . PH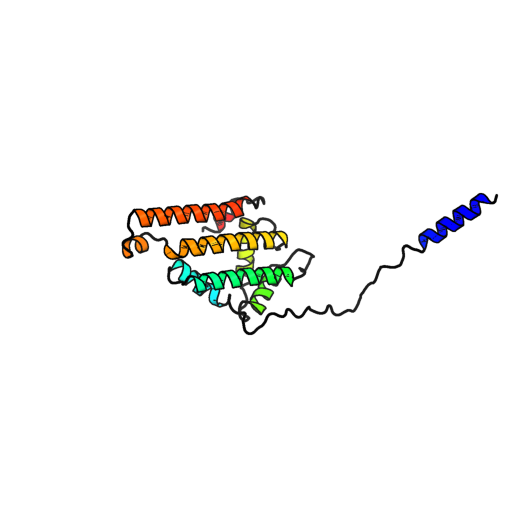E A 1 209 ? -7.135 -15.691 -5.300 1.00 39.53 209 PHE A CA 1
ATOM 1612 C C . PHE A 1 209 ? -7.966 -15.935 -4.026 1.00 39.53 209 PHE A C 1
ATOM 1614 O O . PHE A 1 209 ? -7.469 -15.783 -2.916 1.00 39.53 209 PHE A O 1
ATOM 1621 N N . LEU A 1 210 ? -9.244 -16.297 -4.184 1.00 39.56 210 LEU A N 1
ATOM 1622 C CA . LEU A 1 210 ? -10.196 -16.549 -3.091 1.00 39.56 210 LEU A CA 1
ATOM 1623 C C . LEU A 1 210 ? -10.380 -18.047 -2.771 1.00 39.56 210 LEU A C 1
ATOM 1625 O O . LEU A 1 210 ? -11.331 -18.415 -2.079 1.00 39.56 210 LEU A O 1
ATOM 1629 N N . LYS A 1 211 ? -9.503 -18.905 -3.297 1.00 35.25 211 LYS A N 1
ATOM 1630 C CA . LYS A 1 211 ? -9.419 -20.337 -2.987 1.00 35.25 211 LYS A CA 1
ATOM 1631 C C . LYS A 1 211 ? -8.125 -20.626 -2.247 1.00 35.25 211 LYS A C 1
ATOM 1633 O O . LYS A 1 211 ? -8.174 -21.501 -1.358 1.00 35.25 211 LYS A O 1
#

Radius of gyration: 26.21 Å; Cα contacts (8 Å, |Δi|>4): 164; chains: 1; bounding box: 58×53×93 Å